Protein AF-A0AAV5QIM8-F1 (afdb_monomer_lite)

InterPro domains:
  IPR000996 Clathrin light chain [PF01086] (14-209)
  IPR000996 Clathrin light chain [PTHR10639] (25-192)

Sequence (212 aa):
MAEKFPPIENLDINDDPEGDFLSREKAALGDEFATEDDQKILEGDNDDDEISQFQSQFPDVNEPAAAASVEYGADDTSNSDIFVANEASEESEPIKKWRAKRESEIDEKDKISAARHEEIVTEARGLIDQFYEDYNSKKEVKINQVKDEEAAFISKRDDFFKNDLSIWDRSIKLIDLKKTSGSTDNGRDKTKFKELLLSLKGKADAPGAAGY

Organism: NCBI:txid43959

pLDDT: mean 75.59, std 18.13, range [34.22, 98.12]

Structure (mmCIF, N/CA/C/O backbone):
data_AF-A0AAV5QIM8-F1
#
_entry.id   AF-A0AAV5QIM8-F1
#
loop_
_atom_site.group_PDB
_atom_site.id
_atom_site.type_symbol
_atom_site.label_atom_id
_atom_site.label_alt_id
_atom_site.label_comp_id
_atom_site.label_asym_id
_atom_site.label_entity_id
_atom_site.label_seq_id
_atom_site.pdbx_PDB_ins_code
_atom_site.Cartn_x
_atom_site.Cartn_y
_atom_site.Cartn_z
_atom_site.occupancy
_atom_site.B_iso_or_equiv
_atom_site.auth_seq_id
_atom_site.auth_comp_id
_atom_site.auth_asym_id
_atom_site.auth_atom_id
_atom_site.pdbx_PDB_model_num
ATOM 1 N N . MET A 1 1 ? -15.160 -3.221 -18.350 1.00 47.41 1 MET A N 1
ATOM 2 C CA . MET A 1 1 ? -14.482 -1.922 -18.570 1.00 47.41 1 MET A CA 1
ATOM 3 C C . MET A 1 1 ? -14.243 -1.620 -20.059 1.00 47.41 1 MET A C 1
ATOM 5 O O . MET A 1 1 ? -13.467 -0.728 -20.350 1.00 47.41 1 MET A O 1
ATOM 9 N N . ALA A 1 2 ? -14.918 -2.294 -21.003 1.00 53.06 2 ALA A N 1
ATOM 10 C CA . ALA A 1 2 ? -14.742 -2.045 -22.443 1.00 53.06 2 ALA A CA 1
ATOM 11 C C . ALA A 1 2 ? -15.699 -0.978 -23.017 1.00 53.06 2 ALA A C 1
ATOM 13 O O . ALA A 1 2 ? -15.598 -0.649 -24.186 1.00 53.06 2 ALA A O 1
ATOM 14 N N . GLU A 1 3 ? -16.604 -0.421 -22.206 1.00 52.97 3 GLU A N 1
ATOM 15 C CA . GLU A 1 3 ? -17.580 0.587 -22.660 1.00 52.97 3 GLU A CA 1
ATOM 16 C C . GLU A 1 3 ? -17.120 2.038 -22.440 1.00 52.97 3 GLU A C 1
ATOM 18 O O . GLU A 1 3 ? -17.899 2.963 -22.635 1.00 52.97 3 GLU A O 1
ATOM 23 N N . LYS A 1 4 ? -15.867 2.260 -22.008 1.00 63.59 4 LYS A N 1
ATOM 24 C CA . LYS A 1 4 ? -15.333 3.616 -21.772 1.00 63.59 4 LYS A CA 1
ATOM 25 C C . LYS A 1 4 ? -14.679 4.236 -23.015 1.00 63.59 4 LYS A C 1
ATOM 27 O O . LYS A 1 4 ? -14.385 5.421 -22.987 1.00 63.59 4 LYS A O 1
ATOM 32 N N . PHE A 1 5 ? -14.476 3.475 -24.092 1.00 64.12 5 PHE A N 1
ATOM 33 C CA . PHE A 1 5 ? -13.858 3.983 -25.318 1.00 64.12 5 PHE A CA 1
ATOM 34 C C . PHE A 1 5 ? -14.780 3.750 -26.518 1.00 64.12 5 PHE A C 1
ATOM 36 O O . PHE A 1 5 ? -15.297 2.638 -26.665 1.00 64.12 5 PHE A O 1
ATOM 43 N N . PRO A 1 6 ? -15.012 4.769 -27.363 1.00 62.97 6 PRO A N 1
ATOM 44 C CA . PRO A 1 6 ? -15.793 4.594 -28.577 1.00 62.97 6 PRO A CA 1
ATOM 45 C C . PRO A 1 6 ? -15.076 3.614 -29.529 1.00 62.97 6 PRO A C 1
ATOM 47 O O . PRO A 1 6 ? -13.852 3.669 -29.662 1.00 62.97 6 PRO A O 1
ATOM 50 N N . PRO A 1 7 ? -15.803 2.690 -30.182 1.00 63.91 7 PRO A N 1
ATOM 51 C CA . PRO A 1 7 ? -15.210 1.768 -31.143 1.00 63.91 7 PRO A CA 1
ATOM 52 C C . PRO A 1 7 ? -14.667 2.529 -32.362 1.00 63.91 7 PRO A C 1
ATOM 54 O O . PRO A 1 7 ? -15.369 3.339 -32.964 1.00 63.91 7 PRO A O 1
ATOM 57 N N . ILE A 1 8 ? -13.423 2.217 -32.741 1.00 57.00 8 ILE A N 1
ATOM 58 C CA . ILE A 1 8 ? -12.618 2.881 -33.791 1.00 57.00 8 ILE A CA 1
ATOM 59 C C . ILE A 1 8 ? -13.248 2.738 -35.200 1.00 57.00 8 ILE A C 1
ATOM 61 O O . ILE A 1 8 ? -12.857 3.405 -36.148 1.00 57.00 8 ILE A O 1
ATOM 65 N N . GLU A 1 9 ? -14.265 1.890 -35.349 1.00 58.38 9 GLU A N 1
ATOM 66 C CA . GLU A 1 9 ? -14.928 1.575 -36.623 1.00 58.38 9 GLU A CA 1
ATOM 67 C C . GLU A 1 9 ? -15.882 2.675 -37.136 1.00 58.38 9 GLU A C 1
ATOM 69 O O . GLU A 1 9 ? -16.321 2.604 -38.278 1.00 58.38 9 GLU A O 1
ATOM 74 N N . ASN A 1 10 ? -16.188 3.694 -36.319 1.00 53.03 10 ASN A N 1
ATOM 75 C CA . ASN A 1 10 ? -17.077 4.809 -36.680 1.00 53.03 10 ASN A CA 1
ATOM 76 C C . ASN A 1 10 ? -16.351 6.164 -36.799 1.00 53.03 10 ASN A C 1
ATOM 78 O O . ASN A 1 10 ? -16.983 7.206 -36.617 1.00 53.03 10 ASN A O 1
ATOM 82 N N . LEU A 1 11 ? -15.039 6.189 -37.064 1.00 52.91 11 LEU A N 1
ATOM 83 C CA . LEU A 1 11 ? -14.392 7.437 -37.470 1.00 52.91 11 LEU A CA 1
ATOM 84 C C . LEU A 1 11 ? -14.725 7.712 -38.939 1.00 52.91 11 LEU A C 1
ATOM 86 O O . LEU A 1 11 ? -14.176 7.083 -39.841 1.00 52.91 11 LEU A O 1
ATOM 90 N N . ASP A 1 12 ? -15.627 8.664 -39.165 1.00 52.84 12 ASP A N 1
ATOM 91 C CA . ASP A 1 12 ? -15.809 9.299 -40.467 1.00 52.84 12 ASP A CA 1
ATOM 92 C C . ASP A 1 12 ? -14.586 10.192 -40.725 1.00 52.84 12 ASP A C 1
ATOM 94 O O . ASP A 1 12 ? -14.578 11.384 -40.414 1.00 52.84 12 ASP A O 1
ATOM 98 N N . ILE A 1 13 ? -13.499 9.574 -41.198 1.00 54.56 13 ILE A N 1
ATOM 99 C CA . ILE A 1 13 ? -12.300 10.268 -41.677 1.00 54.56 13 ILE A CA 1
ATOM 100 C C . ILE A 1 13 ? -12.683 10.904 -43.017 1.00 54.56 13 ILE A C 1
ATOM 102 O O . ILE A 1 13 ? -12.321 10.415 -44.086 1.00 54.56 13 ILE A O 1
ATOM 106 N N . ASN A 1 14 ? -13.490 11.964 -42.963 1.00 50.19 14 ASN A N 1
ATOM 107 C CA . ASN A 1 14 ? -13.617 12.874 -44.087 1.00 50.19 14 ASN A CA 1
ATOM 108 C C . ASN A 1 14 ? -12.256 13.547 -44.250 1.00 50.19 14 ASN A C 1
ATOM 110 O O . ASN A 1 14 ? -11.809 14.332 -43.413 1.00 50.19 14 ASN A O 1
ATOM 114 N N . ASP A 1 15 ? -11.586 13.118 -45.308 1.00 50.81 15 ASP A N 1
ATOM 115 C CA . ASP A 1 15 ? -10.235 13.466 -45.709 1.00 50.81 15 ASP A CA 1
ATOM 116 C C . ASP A 1 15 ? -10.247 14.892 -46.283 1.00 50.81 15 ASP A C 1
ATOM 118 O O . ASP A 1 15 ? -10.247 15.087 -47.497 1.00 50.81 15 ASP A O 1
ATOM 122 N N . ASP A 1 16 ? -10.366 15.895 -45.406 1.00 49.75 16 ASP A N 1
ATOM 123 C CA . ASP A 1 16 ? -10.125 17.292 -45.767 1.00 49.75 16 ASP A CA 1
ATOM 124 C C . ASP A 1 16 ? -8.640 17.599 -45.495 1.00 49.75 16 ASP A C 1
ATOM 126 O O . ASP A 1 16 ? -8.234 17.729 -44.331 1.00 49.75 16 ASP A O 1
ATOM 130 N N . PRO A 1 17 ? -7.779 17.630 -46.531 1.00 53.25 17 PRO A N 1
ATOM 131 C CA . PRO A 1 17 ? -6.333 17.760 -46.366 1.00 53.25 17 PRO A CA 1
ATOM 132 C C . PRO A 1 17 ? -5.898 19.160 -45.906 1.00 53.25 17 PRO A C 1
ATOM 134 O O . PRO A 1 17 ? -4.716 19.356 -45.634 1.00 53.25 17 PRO A O 1
ATOM 137 N N . GLU A 1 18 ? -6.825 20.120 -45.811 1.00 54.16 18 GLU A N 1
ATOM 138 C CA . GLU A 1 18 ? -6.560 21.510 -45.409 1.00 54.16 18 GLU A CA 1
ATOM 139 C C . GLU A 1 18 ? -6.818 21.790 -43.914 1.00 54.16 18 GLU A C 1
ATOM 141 O O . GLU A 1 18 ? -6.569 22.897 -43.438 1.00 54.16 18 GLU A O 1
ATOM 146 N N . GLY A 1 19 ? -7.306 20.810 -43.146 1.00 56.31 19 GLY A N 1
ATOM 147 C CA . GLY A 1 19 ? -7.559 20.975 -41.713 1.00 56.31 19 GLY A CA 1
ATOM 148 C C . GLY A 1 19 ? -6.291 20.851 -40.860 1.00 56.31 19 GLY A C 1
ATOM 149 O O . GLY A 1 19 ? -5.567 19.859 -40.961 1.00 56.31 19 GLY A O 1
ATOM 150 N N . ASP A 1 20 ? -6.063 21.827 -39.975 1.00 71.00 20 ASP A N 1
ATOM 151 C CA . ASP A 1 20 ? -4.959 21.838 -39.008 1.00 71.00 20 ASP A CA 1
ATOM 152 C C . ASP A 1 20 ? -4.904 20.533 -38.186 1.00 71.00 20 ASP A C 1
ATOM 154 O O . ASP A 1 20 ? -5.912 20.058 -37.643 1.00 71.00 20 ASP A O 1
ATOM 158 N N . PHE A 1 21 ? -3.709 19.938 -38.118 1.00 74.12 21 PHE A N 1
ATOM 159 C CA . PHE A 1 21 ? -3.444 18.610 -37.559 1.00 74.12 21 PHE A CA 1
ATOM 160 C C . PHE A 1 21 ? -3.995 18.467 -36.132 1.00 74.12 21 PHE A C 1
ATOM 162 O O . PHE A 1 21 ? -4.609 17.445 -35.812 1.00 74.12 21 PHE A O 1
ATOM 169 N N . LEU A 1 22 ? -3.855 19.516 -35.316 1.00 72.69 22 LEU A N 1
ATOM 170 C CA . LEU A 1 22 ? -4.316 19.543 -33.925 1.00 72.69 22 LEU A CA 1
ATOM 171 C C . LEU A 1 22 ? -5.843 19.552 -33.816 1.00 72.69 22 LEU A C 1
ATOM 173 O O . LEU A 1 22 ? -6.420 18.870 -32.970 1.00 72.69 22 LEU A O 1
ATOM 177 N N . SER A 1 23 ? -6.522 20.266 -34.714 1.00 72.56 23 SER A N 1
ATOM 178 C CA . SER A 1 23 ? -7.987 20.298 -34.758 1.00 72.56 23 SER A CA 1
ATOM 179 C C . SER A 1 23 ? -8.568 18.934 -35.140 1.00 72.56 23 SER A C 1
ATOM 181 O O . SER A 1 23 ? -9.575 18.497 -34.574 1.00 72.56 23 SER A O 1
ATOM 183 N N . ARG A 1 24 ? -7.901 18.226 -36.059 1.00 77.12 24 ARG A N 1
ATOM 184 C CA . ARG A 1 24 ? -8.277 16.866 -36.465 1.00 77.12 24 ARG A CA 1
ATOM 185 C C . ARG A 1 24 ? -8.062 15.855 -35.343 1.00 77.12 24 ARG A C 1
ATOM 187 O O . ARG A 1 24 ? -8.948 15.042 -35.082 1.00 77.12 24 ARG A O 1
ATOM 194 N N . GLU A 1 25 ? -6.912 15.904 -34.676 1.00 75.06 25 GLU A N 1
ATOM 195 C CA . GLU A 1 25 ? -6.617 15.004 -33.558 1.00 75.06 25 GLU A CA 1
ATOM 196 C C . GLU A 1 25 ? -7.584 15.238 -32.387 1.00 75.06 25 GLU A C 1
ATOM 198 O O . GLU A 1 25 ? -8.154 14.283 -31.854 1.00 75.06 25 GLU A O 1
ATOM 203 N N . LYS A 1 26 ? -7.883 16.504 -32.071 1.00 72.25 26 LYS A N 1
ATOM 204 C CA . LYS A 1 26 ? -8.871 16.882 -31.053 1.00 72.25 26 LYS A CA 1
ATOM 205 C C . LYS A 1 26 ? -10.267 16.329 -31.345 1.00 72.25 26 LYS A C 1
ATOM 207 O O . LYS A 1 26 ? -10.937 15.848 -30.433 1.00 72.25 26 LYS A O 1
ATOM 212 N N . ALA A 1 27 ? -10.718 16.371 -32.599 1.00 72.38 27 ALA A N 1
ATOM 213 C CA . ALA A 1 27 ? -12.018 15.817 -32.979 1.00 72.38 27 ALA A CA 1
ATOM 214 C C . ALA A 1 27 ? -12.068 14.284 -32.834 1.00 72.38 27 ALA A C 1
ATOM 216 O O . ALA A 1 27 ? -13.110 13.733 -32.480 1.00 72.38 27 ALA A O 1
ATOM 217 N N . ALA A 1 28 ? -10.945 13.605 -33.084 1.00 74.00 28 ALA A N 1
ATOM 218 C CA . ALA A 1 28 ? -10.846 12.151 -33.013 1.00 74.00 28 ALA A CA 1
ATOM 219 C C . ALA A 1 28 ? -10.697 11.617 -31.576 1.00 74.00 28 ALA A C 1
ATOM 221 O O . ALA A 1 28 ? -11.298 10.593 -31.248 1.00 74.00 28 ALA A O 1
ATOM 222 N N . LEU A 1 29 ? -9.912 12.284 -30.721 1.00 75.94 29 LEU A N 1
ATOM 223 C CA . LEU A 1 29 ? -9.612 11.820 -29.357 1.00 75.94 29 LEU A CA 1
ATOM 224 C C . LEU A 1 29 ? -10.470 12.485 -28.267 1.00 75.94 29 LEU A C 1
ATOM 226 O O . LEU A 1 29 ? -10.572 11.949 -27.162 1.00 75.94 29 LEU A O 1
ATOM 230 N N . GLY A 1 30 ? -11.131 13.603 -28.576 1.00 68.31 30 GLY A N 1
ATOM 231 C CA . GLY A 1 30 ? -11.962 14.349 -27.633 1.00 68.31 30 GLY A CA 1
ATOM 232 C C . GLY A 1 30 ? -11.165 15.091 -26.550 1.00 68.31 30 GLY A C 1
ATOM 233 O O . GLY A 1 30 ? -9.939 15.104 -26.533 1.00 68.31 30 GLY A O 1
ATOM 234 N N . ASP A 1 31 ? -11.883 15.713 -25.613 1.00 69.88 31 ASP A N 1
ATOM 235 C CA . ASP A 1 31 ? -11.322 16.610 -24.581 1.00 69.88 31 ASP A CA 1
ATOM 236 C C . ASP A 1 31 ? -10.549 15.882 -23.456 1.00 69.88 31 ASP A C 1
ATOM 238 O O . ASP A 1 31 ? -10.024 16.522 -22.552 1.00 69.88 31 ASP A O 1
ATOM 242 N N . GLU A 1 32 ? -10.483 14.542 -23.472 1.00 69.88 32 GLU A N 1
ATOM 243 C CA . GLU A 1 32 ? -9.830 13.744 -22.413 1.00 69.88 32 GLU A CA 1
ATOM 244 C C . GLU A 1 32 ? -8.287 13.770 -22.523 1.00 69.88 32 GLU A C 1
ATOM 246 O O . GLU A 1 32 ? -7.604 13.462 -21.547 1.00 69.88 32 GLU A O 1
ATOM 251 N N . PHE A 1 33 ? -7.745 14.173 -23.682 1.00 66.25 33 PHE A N 1
ATOM 252 C CA . PHE A 1 33 ? -6.303 14.327 -23.942 1.00 66.25 33 PHE A CA 1
ATOM 253 C C . PHE A 1 33 ? -5.861 15.781 -24.157 1.00 66.25 33 PHE A C 1
ATOM 255 O O . PHE A 1 33 ? -4.674 16.019 -24.354 1.00 66.25 33 PHE A O 1
ATOM 262 N N . ALA A 1 34 ? -6.785 16.744 -24.099 1.00 70.19 34 ALA A N 1
ATOM 263 C CA . ALA A 1 34 ? -6.453 18.155 -24.247 1.00 70.19 34 ALA A CA 1
ATOM 264 C C . ALA A 1 34 ? -5.626 18.634 -23.044 1.00 70.19 34 ALA A C 1
ATOM 266 O O . ALA A 1 34 ? -6.051 18.505 -21.892 1.00 70.19 34 ALA A O 1
ATOM 267 N N . THR A 1 35 ? -4.442 19.184 -23.308 1.00 72.31 35 THR A N 1
ATOM 268 C CA . THR A 1 35 ? -3.605 19.806 -22.277 1.00 72.31 35 THR A CA 1
ATOM 269 C C . THR A 1 35 ? -3.827 21.320 -22.233 1.00 72.31 35 THR A C 1
ATOM 271 O O . THR A 1 35 ? -4.280 21.926 -23.203 1.00 72.31 35 THR A O 1
ATOM 274 N N . GLU A 1 36 ? -3.525 21.956 -21.094 1.00 68.88 36 GLU A N 1
ATOM 275 C CA . GLU A 1 36 ? -3.636 23.421 -20.948 1.00 68.88 36 GLU A CA 1
ATOM 276 C C . GLU A 1 36 ? -2.737 24.169 -21.955 1.00 68.88 36 GLU A C 1
ATOM 278 O O . GLU A 1 36 ? -3.065 25.280 -22.376 1.00 68.88 36 GLU A O 1
ATOM 283 N N . ASP A 1 37 ? -1.641 23.536 -22.387 1.00 68.81 37 ASP A N 1
ATOM 284 C CA . ASP A 1 37 ? -0.716 24.073 -23.385 1.00 68.81 37 ASP A CA 1
ATOM 285 C C . ASP A 1 37 ? -1.305 24.031 -24.807 1.00 68.81 37 ASP A C 1
ATOM 287 O O . ASP A 1 37 ? -1.151 24.997 -25.553 1.00 68.81 37 ASP A O 1
ATOM 291 N N . ASP A 1 38 ? -2.068 22.991 -25.167 1.00 68.12 38 ASP A N 1
ATOM 292 C CA . ASP A 1 38 ? -2.719 22.897 -26.487 1.00 68.12 38 ASP A CA 1
ATOM 29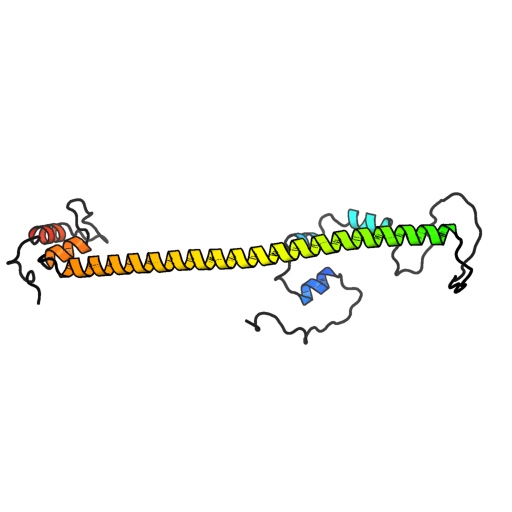3 C C . ASP A 1 38 ? -3.727 24.026 -26.701 1.00 68.12 38 ASP A C 1
ATOM 295 O O . ASP A 1 38 ? -3.873 24.557 -27.801 1.00 68.12 38 ASP A O 1
ATOM 299 N N . GLN A 1 39 ? -4.422 24.419 -25.633 1.00 68.12 39 GLN A N 1
ATOM 300 C CA . GLN A 1 39 ? -5.395 25.502 -25.677 1.00 68.12 39 GLN A CA 1
ATOM 301 C C . GLN A 1 39 ? -4.716 26.862 -25.889 1.00 68.12 39 GLN A C 1
ATOM 303 O O . GLN A 1 39 ? -5.243 27.712 -26.602 1.00 68.12 39 GLN A O 1
ATOM 308 N N . LYS A 1 40 ? -3.510 27.036 -25.341 1.00 67.44 40 LYS A N 1
ATOM 309 C CA . LYS A 1 40 ? -2.691 28.234 -25.528 1.00 67.44 40 LYS A CA 1
ATOM 310 C C . LYS A 1 40 ? -2.144 28.352 -26.956 1.00 67.44 40 LYS A C 1
ATOM 312 O O . LYS A 1 40 ? -2.100 29.457 -27.487 1.00 67.44 40 LYS A O 1
ATOM 317 N N . ILE A 1 41 ? -1.791 27.224 -27.574 1.00 66.62 41 ILE A N 1
ATOM 318 C CA . ILE A 1 41 ? -1.356 27.154 -28.979 1.00 66.62 41 ILE A CA 1
ATOM 319 C C . ILE A 1 41 ? -2.536 27.462 -29.921 1.00 66.62 41 ILE A C 1
ATOM 321 O O . ILE A 1 41 ? -2.379 28.184 -30.902 1.00 66.62 41 ILE A O 1
ATOM 325 N N . LEU A 1 42 ? -3.744 26.982 -29.596 1.00 63.72 42 LEU A N 1
ATOM 326 C CA . LEU A 1 42 ? -4.958 27.216 -30.393 1.00 63.72 42 LEU A CA 1
ATOM 327 C C . LEU A 1 42 ? -5.523 28.642 -30.266 1.00 63.72 42 LEU A C 1
ATOM 329 O O . LEU A 1 42 ? -6.150 29.139 -31.200 1.00 63.72 42 LEU A O 1
ATOM 333 N N . GLU A 1 43 ? -5.346 29.291 -29.110 1.00 63.44 43 GLU A N 1
ATOM 334 C CA . GLU A 1 43 ? -5.863 30.641 -28.831 1.00 63.44 43 GLU A CA 1
ATOM 335 C C . GLU A 1 43 ? -4.965 31.773 -29.370 1.00 63.44 43 GLU A C 1
ATOM 337 O O . GLU A 1 43 ? -5.338 32.942 -29.268 1.00 63.44 43 GLU A O 1
ATOM 342 N N . GLY A 1 44 ? -3.853 31.442 -30.040 1.00 58.91 44 GLY A N 1
ATOM 343 C CA . GLY A 1 44 ? -3.183 32.348 -30.977 1.00 58.91 44 GLY A CA 1
ATOM 344 C C . GLY A 1 44 ? -2.570 33.600 -30.353 1.00 58.91 44 GLY A C 1
ATOM 345 O O . GLY A 1 44 ? -2.616 34.664 -30.966 1.00 58.91 44 GLY A O 1
ATOM 346 N N . ASP A 1 45 ? -1.991 33.499 -29.155 1.00 51.81 45 ASP A N 1
ATOM 347 C CA . ASP A 1 45 ? -1.278 34.621 -28.539 1.00 51.81 45 ASP A CA 1
ATOM 348 C C . ASP A 1 45 ? 0.206 34.261 -28.333 1.00 51.81 45 ASP A C 1
ATOM 350 O O . ASP A 1 45 ? 0.606 33.768 -27.274 1.00 51.81 45 ASP A O 1
ATOM 354 N N . ASN A 1 46 ? 1.003 34.591 -29.366 1.00 53.03 46 ASN A N 1
ATOM 355 C CA . ASN A 1 46 ? 2.477 34.732 -29.432 1.00 53.03 46 ASN A CA 1
ATOM 356 C C . ASN A 1 46 ? 3.335 33.693 -30.196 1.00 53.03 46 ASN A C 1
ATOM 358 O O . ASN A 1 46 ? 4.551 33.753 -30.043 1.00 53.03 46 ASN A O 1
ATOM 362 N N . ASP A 1 47 ? 2.786 32.856 -31.085 1.00 53.97 47 ASP A N 1
ATOM 363 C CA . ASP A 1 47 ? 3.617 31.911 -31.875 1.00 53.97 47 ASP A CA 1
ATOM 364 C C . ASP A 1 47 ? 3.683 32.214 -33.389 1.00 53.97 47 ASP A C 1
ATOM 366 O O . ASP A 1 47 ? 4.430 31.564 -34.122 1.00 53.97 47 ASP A O 1
ATOM 370 N N . ASP A 1 48 ? 2.980 33.245 -33.874 1.00 58.38 48 ASP A N 1
ATOM 371 C CA . ASP A 1 48 ? 3.013 33.637 -35.296 1.00 58.38 48 ASP A CA 1
ATOM 372 C C . ASP A 1 48 ? 4.418 34.071 -35.748 1.00 58.38 48 ASP A C 1
ATOM 374 O O . ASP A 1 48 ? 4.818 33.795 -36.878 1.00 58.38 48 ASP A O 1
ATOM 378 N N . ASP A 1 49 ? 5.206 34.697 -34.868 1.00 59.06 49 ASP A N 1
ATOM 379 C CA . ASP A 1 49 ? 6.567 35.144 -35.188 1.00 59.06 49 ASP A CA 1
ATOM 380 C C . ASP A 1 49 ? 7.560 33.972 -35.292 1.00 59.06 49 ASP A C 1
ATOM 382 O O . ASP A 1 49 ? 8.456 33.988 -36.142 1.00 59.06 49 ASP A O 1
ATOM 386 N N . GLU A 1 50 ? 7.402 32.938 -34.460 1.00 61.66 50 GLU A N 1
ATOM 387 C CA . GLU A 1 50 ? 8.289 31.768 -34.431 1.00 61.66 50 GLU A CA 1
ATOM 388 C C . GLU A 1 50 ? 7.953 30.795 -35.576 1.00 61.66 50 GLU A C 1
ATOM 390 O O . GLU A 1 50 ? 8.850 30.309 -36.274 1.00 61.66 50 GLU A O 1
ATOM 395 N N . ILE A 1 51 ? 6.660 30.617 -35.868 1.00 65.06 51 ILE A N 1
ATOM 396 C CA . ILE A 1 51 ? 6.174 29.851 -37.024 1.00 65.06 51 ILE A CA 1
ATOM 397 C C . ILE A 1 51 ? 6.532 30.563 -38.339 1.00 65.06 51 ILE A C 1
ATOM 399 O O . ILE A 1 51 ? 7.019 29.915 -39.268 1.00 65.06 51 ILE A O 1
ATOM 403 N N . SER A 1 52 ? 6.407 31.894 -38.411 1.00 65.44 52 SER A N 1
ATOM 404 C CA . SER A 1 52 ? 6.851 32.675 -39.579 1.00 65.44 52 SER A CA 1
ATOM 405 C C . SER A 1 52 ? 8.367 32.583 -39.793 1.00 65.44 52 SER A C 1
ATOM 407 O O . SER A 1 52 ? 8.836 32.502 -40.932 1.00 65.44 52 SER A O 1
ATOM 409 N N . GLN A 1 53 ? 9.161 32.546 -38.714 1.00 70.88 53 GLN A N 1
ATOM 410 C CA . GLN A 1 53 ? 10.607 32.321 -38.806 1.00 70.88 53 GLN A CA 1
ATOM 411 C C . GLN A 1 53 ? 10.939 30.924 -39.336 1.00 70.88 53 GLN A C 1
ATOM 413 O O . GLN A 1 53 ? 11.825 30.800 -40.184 1.00 70.88 53 GLN A O 1
ATOM 418 N N . PHE A 1 54 ? 10.221 29.890 -38.899 1.00 72.00 54 PHE A N 1
ATOM 419 C CA . PHE A 1 54 ? 10.395 28.525 -39.395 1.00 72.00 54 PHE A CA 1
ATOM 420 C C . PHE A 1 54 ? 10.008 28.393 -40.879 1.00 72.00 54 PHE A C 1
ATOM 422 O O . PHE A 1 54 ? 10.788 27.860 -41.669 1.00 72.00 54 PHE A O 1
ATOM 429 N N . GLN A 1 55 ? 8.875 28.972 -41.290 1.00 70.94 55 GLN A N 1
ATOM 430 C CA . GLN A 1 55 ? 8.437 29.012 -42.695 1.00 70.94 55 GLN A CA 1
ATOM 431 C C . GLN A 1 55 ? 9.403 29.803 -43.593 1.00 70.94 55 GLN A C 1
ATOM 433 O O . GLN A 1 55 ? 9.597 29.465 -44.757 1.00 70.94 55 GLN A O 1
ATOM 438 N N . SER A 1 56 ? 10.075 30.827 -43.058 1.00 73.12 56 SER A N 1
ATOM 439 C CA . SER A 1 56 ? 11.095 31.574 -43.807 1.00 73.12 56 SER A CA 1
ATOM 440 C C . SER A 1 56 ? 12.396 30.785 -44.032 1.00 73.12 56 SER A C 1
ATOM 442 O O . SER A 1 56 ? 13.130 31.059 -44.983 1.00 73.12 56 SER A O 1
ATOM 444 N N . GLN A 1 57 ? 12.693 29.808 -43.166 1.00 77.75 57 GLN A N 1
ATOM 445 C CA . GLN A 1 57 ? 13.911 28.990 -43.216 1.00 77.75 57 GLN A CA 1
ATOM 446 C C . GLN A 1 57 ? 13.751 27.715 -44.050 1.00 77.75 57 GLN A C 1
ATOM 448 O O . GLN A 1 57 ? 14.752 27.171 -44.523 1.00 77.75 57 GLN A O 1
ATOM 453 N N . PHE A 1 58 ? 12.516 27.259 -44.261 1.00 71.62 58 PHE A N 1
ATOM 454 C CA . PHE A 1 58 ? 12.207 26.066 -45.039 1.00 71.62 58 PHE A CA 1
ATOM 455 C C . PHE A 1 58 ? 11.121 26.388 -46.072 1.00 71.62 58 PHE A C 1
ATOM 457 O O . PHE A 1 58 ? 9.969 26.578 -45.692 1.00 71.62 58 PHE A O 1
ATOM 464 N N . PRO A 1 59 ? 11.464 26.449 -47.372 1.00 74.88 59 PRO A N 1
ATOM 465 C CA . PRO A 1 59 ? 10.485 26.681 -48.427 1.00 74.88 59 PRO A CA 1
ATOM 466 C C . PRO A 1 59 ? 9.405 25.597 -48.426 1.00 74.88 59 PRO A C 1
ATOM 468 O O . PRO A 1 59 ? 9.721 24.407 -48.341 1.00 74.88 59 PRO A O 1
ATOM 471 N N . ASP A 1 60 ? 8.147 26.015 -48.550 1.00 64.50 60 ASP A N 1
ATOM 472 C CA . ASP A 1 60 ? 7.007 25.105 -48.570 1.00 64.50 60 ASP A CA 1
ATOM 473 C C . ASP A 1 60 ? 7.050 24.200 -49.815 1.00 64.50 60 ASP A C 1
ATOM 475 O O . ASP A 1 60 ? 7.324 24.644 -50.933 1.00 64.50 60 ASP A O 1
ATOM 479 N N . VAL A 1 61 ? 6.819 22.902 -49.621 1.00 59.72 61 VAL A N 1
ATOM 480 C CA . VAL A 1 61 ? 7.043 21.862 -50.644 1.00 59.72 61 VAL A CA 1
ATOM 481 C C . VAL A 1 61 ? 5.844 21.735 -51.595 1.00 59.72 61 VAL A C 1
ATOM 483 O O . VAL A 1 61 ? 5.918 21.017 -52.593 1.00 59.72 61 VAL A O 1
ATOM 486 N N . ASN A 1 62 ? 4.737 22.420 -51.287 1.00 57.50 62 ASN A N 1
ATOM 487 C CA . ASN A 1 62 ? 3.460 22.273 -51.985 1.00 57.50 62 ASN A CA 1
ATOM 488 C C . ASN A 1 62 ? 3.159 23.380 -53.015 1.00 57.50 62 ASN A C 1
ATOM 490 O O . ASN A 1 62 ? 2.167 23.282 -53.737 1.00 57.50 62 ASN A O 1
ATOM 494 N N . GLU A 1 63 ? 4.016 24.400 -53.148 1.00 55.44 63 GLU A N 1
ATOM 495 C CA . GLU A 1 63 ? 3.906 25.407 -54.212 1.00 55.44 63 GLU A CA 1
ATOM 496 C C . GLU A 1 63 ? 4.925 25.154 -55.341 1.00 55.44 63 GLU A C 1
ATOM 498 O O . GLU A 1 63 ? 6.097 24.868 -55.079 1.00 55.44 63 GLU A O 1
ATOM 503 N N . PRO A 1 64 ? 4.539 25.286 -56.628 1.00 46.75 64 PRO A N 1
ATOM 504 C CA . PRO A 1 64 ? 5.502 25.259 -57.720 1.00 46.75 64 PRO A CA 1
ATOM 505 C C . PRO A 1 64 ? 6.390 26.509 -57.636 1.00 46.75 64 PRO A C 1
ATOM 507 O O . PRO A 1 64 ? 5.986 27.597 -58.039 1.00 46.75 64 PRO A O 1
ATOM 510 N N . ALA A 1 65 ? 7.593 26.317 -57.092 1.00 45.03 65 ALA A N 1
ATOM 511 C CA . ALA A 1 65 ? 8.661 27.287 -56.861 1.00 45.03 65 ALA A CA 1
ATOM 512 C C . ALA A 1 65 ? 8.600 28.562 -57.730 1.00 45.03 65 ALA A C 1
ATOM 514 O O . ALA A 1 65 ? 9.095 28.601 -58.861 1.00 45.03 65 ALA A O 1
ATOM 515 N N . ALA A 1 66 ? 8.065 29.645 -57.161 1.00 44.19 66 ALA A N 1
ATOM 516 C CA . ALA A 1 66 ? 8.349 30.992 -57.630 1.00 44.19 66 ALA A CA 1
ATOM 517 C C . ALA A 1 66 ? 9.726 31.397 -57.088 1.00 44.19 66 ALA A C 1
ATOM 519 O O . ALA A 1 66 ? 9.937 31.525 -55.885 1.00 44.19 66 ALA A O 1
ATOM 520 N N . ALA A 1 67 ? 10.683 31.542 -58.001 1.00 49.94 67 ALA A N 1
ATOM 521 C CA . ALA A 1 67 ? 12.073 31.866 -57.725 1.00 49.94 67 ALA A CA 1
ATOM 522 C C . ALA A 1 67 ? 12.229 33.135 -56.862 1.00 49.94 67 ALA A C 1
ATOM 524 O O . ALA A 1 67 ? 12.104 34.254 -57.359 1.00 49.94 67 ALA A O 1
ATOM 525 N N . ALA A 1 68 ? 12.577 32.957 -55.587 1.00 39.53 68 ALA A N 1
ATOM 526 C CA . ALA A 1 68 ? 13.178 33.998 -54.765 1.00 39.53 68 ALA A CA 1
ATOM 527 C C . ALA A 1 68 ? 14.703 33.860 -54.863 1.00 39.53 68 ALA A C 1
ATOM 529 O O . ALA A 1 68 ? 15.304 32.891 -54.401 1.00 39.53 68 ALA A O 1
ATOM 530 N N . SER A 1 69 ? 15.323 34.825 -55.535 1.00 41.59 69 SER A N 1
ATOM 531 C CA . SER A 1 69 ? 16.766 34.951 -55.700 1.00 41.59 69 SER A CA 1
ATOM 532 C C . SER A 1 69 ? 17.452 35.153 -54.347 1.00 41.59 69 SER A C 1
ATOM 534 O O . SER A 1 69 ? 17.430 36.257 -53.801 1.00 41.59 69 SER A O 1
ATOM 536 N N . VAL A 1 70 ? 18.095 34.107 -53.829 1.00 40.41 70 VAL A N 1
ATOM 537 C CA . VAL A 1 70 ? 19.157 34.263 -52.834 1.00 40.41 70 VAL A CA 1
ATOM 538 C C . VAL A 1 70 ? 20.431 34.628 -53.588 1.00 40.41 70 VAL A C 1
ATOM 540 O O . VAL A 1 70 ? 20.912 33.871 -54.431 1.00 40.41 70 VAL A O 1
ATOM 543 N N . GLU A 1 71 ? 20.946 35.822 -53.310 1.00 41.12 71 GLU A N 1
ATOM 544 C CA . GLU A 1 71 ? 22.228 36.321 -53.795 1.00 41.12 71 GLU A CA 1
ATOM 545 C C . GLU A 1 71 ? 23.364 35.493 -53.174 1.00 41.12 71 GLU A C 1
ATOM 547 O O . GLU A 1 71 ? 23.945 35.845 -52.150 1.00 41.12 71 GLU A O 1
ATOM 552 N N . TYR A 1 72 ? 23.677 34.362 -53.802 1.00 41.56 72 TYR A N 1
ATOM 553 C CA . TYR A 1 72 ? 25.008 33.777 -53.743 1.00 41.56 72 TYR A CA 1
ATOM 554 C C . TYR A 1 72 ? 25.744 34.169 -55.018 1.00 41.56 72 TYR A C 1
ATOM 556 O O . TYR A 1 72 ? 25.228 34.028 -56.127 1.00 41.56 72 TYR A O 1
ATOM 564 N N . GLY A 1 73 ? 26.946 34.715 -54.830 1.00 40.22 73 GLY A N 1
ATOM 565 C CA . GLY A 1 73 ? 27.852 35.083 -55.906 1.00 40.22 73 GLY A CA 1
ATOM 566 C C . GLY A 1 73 ? 27.992 33.959 -56.932 1.00 40.22 73 GLY A C 1
ATOM 567 O O . GLY A 1 73 ? 28.125 32.789 -56.583 1.00 40.22 73 GLY A O 1
ATOM 568 N N . ALA A 1 74 ? 27.925 34.372 -58.191 1.00 40.38 74 ALA A N 1
ATOM 569 C CA . ALA A 1 74 ? 27.887 33.559 -59.390 1.00 40.38 74 ALA A CA 1
ATOM 570 C C . ALA A 1 74 ? 28.933 32.429 -59.450 1.00 40.38 74 ALA A C 1
ATOM 572 O O . ALA A 1 74 ? 30.126 32.682 -59.289 1.00 40.38 74 ALA A O 1
ATOM 573 N N . ASP A 1 75 ? 28.483 31.229 -59.822 1.00 34.22 75 ASP A N 1
ATOM 574 C CA . ASP A 1 75 ? 28.817 30.671 -61.138 1.00 34.22 75 ASP A CA 1
ATOM 575 C C . ASP A 1 75 ? 27.695 29.723 -61.601 1.00 34.22 75 ASP A C 1
ATOM 577 O O . ASP A 1 75 ? 27.250 28.836 -60.873 1.00 34.22 75 ASP A O 1
ATOM 581 N N . ASP A 1 76 ? 27.190 29.989 -62.799 1.00 42.44 76 ASP A N 1
ATOM 582 C CA . ASP A 1 76 ? 26.101 29.291 -63.474 1.00 42.44 76 ASP A CA 1
ATOM 583 C C . ASP A 1 76 ? 26.680 28.141 -64.295 1.00 42.44 76 ASP A C 1
ATOM 585 O O . ASP A 1 76 ? 27.427 28.381 -65.241 1.00 42.44 76 ASP A O 1
ATOM 589 N N . THR A 1 77 ? 26.298 26.897 -63.998 1.00 38.09 77 THR A N 1
ATOM 590 C CA . THR A 1 77 ? 26.030 25.928 -65.070 1.00 38.09 77 THR A CA 1
ATOM 591 C C . THR A 1 77 ? 25.045 24.858 -64.598 1.00 38.09 77 THR A C 1
ATOM 593 O O . THR A 1 77 ? 25.406 23.861 -63.981 1.00 38.09 77 THR A O 1
ATOM 596 N N . SER A 1 78 ? 23.768 25.087 -64.894 1.00 45.84 78 SER A N 1
ATOM 597 C CA . SER A 1 78 ? 22.862 24.114 -65.524 1.00 45.84 78 SER A CA 1
ATOM 598 C C . SER A 1 78 ? 23.284 22.627 -65.481 1.00 45.84 78 SER A C 1
ATOM 600 O O . SER A 1 78 ? 24.111 22.221 -66.293 1.00 45.84 78 SER A O 1
ATOM 602 N N . ASN A 1 79 ? 22.634 21.789 -64.659 1.00 41.41 79 ASN A N 1
ATOM 603 C CA . ASN A 1 79 ? 22.089 20.519 -65.165 1.00 41.41 79 ASN A CA 1
ATOM 604 C C . ASN A 1 79 ? 21.026 19.922 -64.228 1.00 41.41 79 ASN A C 1
ATOM 606 O O . ASN A 1 79 ? 21.317 19.401 -63.152 1.00 41.41 79 ASN A O 1
ATOM 610 N N . SER A 1 80 ? 19.781 19.968 -64.685 1.00 51.66 80 SER A N 1
ATOM 611 C CA . SER A 1 80 ? 18.746 19.009 -64.327 1.00 51.66 80 SER A CA 1
ATOM 612 C C . SER A 1 80 ? 19.117 17.660 -64.935 1.00 51.66 80 SER A C 1
ATOM 614 O O . SER A 1 80 ? 19.059 17.548 -66.151 1.00 51.66 80 SER A O 1
ATOM 616 N N . ASP A 1 81 ? 19.461 16.651 -64.138 1.00 40.72 81 ASP A N 1
ATOM 617 C CA . ASP A 1 81 ? 19.351 15.261 -64.586 1.00 40.72 81 ASP A CA 1
ATOM 618 C C . ASP A 1 81 ? 19.277 14.287 -63.409 1.00 40.72 81 ASP A C 1
ATOM 620 O O . ASP A 1 81 ? 20.103 14.259 -62.497 1.00 40.72 81 ASP A O 1
ATOM 624 N N . ILE A 1 82 ? 18.239 13.465 -63.492 1.00 53.44 82 ILE A N 1
ATOM 625 C CA . ILE A 1 82 ? 18.039 12.200 -62.804 1.00 53.44 82 ILE A CA 1
ATOM 626 C C . ILE A 1 82 ? 19.348 11.400 -62.809 1.00 53.44 82 ILE A C 1
ATOM 628 O O . ILE A 1 82 ? 19.821 10.995 -63.866 1.00 53.44 82 ILE A O 1
ATOM 632 N N . PHE A 1 83 ? 19.874 11.072 -61.631 1.00 43.47 83 PHE A N 1
ATOM 633 C CA . PHE A 1 83 ? 20.864 10.005 -61.488 1.00 43.47 83 PHE A CA 1
ATOM 634 C C . PHE A 1 83 ? 20.304 8.881 -60.615 1.00 43.47 83 PHE A C 1
ATOM 636 O O . PHE A 1 83 ? 20.732 8.632 -59.492 1.00 43.47 83 PHE A O 1
ATOM 643 N N . VAL A 1 84 ? 19.358 8.136 -61.195 1.00 52.81 84 VAL A N 1
ATOM 644 C CA . VAL A 1 84 ? 19.309 6.685 -60.980 1.00 52.81 84 VAL A CA 1
ATOM 645 C C . VAL A 1 84 ? 20.461 6.100 -61.798 1.00 52.81 84 VAL A C 1
ATOM 647 O O . VAL A 1 84 ? 20.276 5.662 -62.929 1.00 52.81 84 VAL A O 1
ATOM 650 N N . ALA A 1 85 ? 21.673 6.131 -61.245 1.00 45.25 85 ALA A N 1
ATOM 651 C CA . ALA A 1 85 ? 22.777 5.321 -61.746 1.00 45.25 85 ALA A CA 1
ATOM 652 C C . ALA A 1 85 ? 22.864 4.049 -60.909 1.00 45.25 85 ALA A C 1
ATOM 654 O O . ALA A 1 85 ? 23.561 3.963 -59.900 1.00 45.25 85 ALA A O 1
ATOM 655 N N . ASN A 1 86 ? 22.129 3.044 -61.373 1.00 52.53 86 ASN A N 1
ATOM 656 C CA . ASN A 1 86 ? 22.501 1.656 -61.185 1.00 52.53 86 ASN A CA 1
ATOM 657 C C . ASN A 1 86 ? 23.790 1.399 -61.987 1.00 52.53 86 ASN A C 1
ATOM 659 O O . ASN A 1 86 ? 23.739 0.895 -63.105 1.00 52.53 86 ASN A O 1
ATOM 663 N N . GLU A 1 87 ? 24.938 1.781 -61.434 1.00 46.25 87 GLU A N 1
ATOM 664 C CA . GLU A 1 87 ? 26.234 1.286 -61.885 1.00 46.25 87 GLU A CA 1
ATOM 665 C C . GLU A 1 87 ? 26.944 0.645 -60.700 1.00 46.25 87 GLU A C 1
ATOM 667 O O . GLU A 1 87 ? 27.433 1.314 -59.791 1.00 46.25 87 GLU A O 1
ATOM 672 N N . ALA A 1 88 ? 27.032 -0.682 -60.748 1.00 53.38 88 ALA A N 1
ATOM 673 C CA . ALA A 1 88 ? 28.015 -1.472 -60.023 1.00 53.38 88 ALA A CA 1
ATOM 674 C C . ALA A 1 88 ? 29.433 -1.172 -60.554 1.00 53.38 88 ALA A C 1
ATOM 676 O O . ALA A 1 88 ? 30.144 -2.060 -61.018 1.00 53.38 88 ALA A O 1
ATOM 677 N N . SER A 1 89 ? 29.833 0.097 -60.517 1.00 56.66 89 SER A N 1
ATOM 678 C CA . SER A 1 89 ? 31.225 0.503 -60.629 1.00 56.66 89 SER A CA 1
ATOM 679 C C . SER A 1 89 ? 31.878 0.122 -59.308 1.00 56.66 89 SER A C 1
ATOM 681 O O . SER A 1 89 ? 31.437 0.581 -58.255 1.00 56.66 89 SER A O 1
ATOM 683 N N . GLU A 1 90 ? 32.855 -0.790 -59.355 1.00 64.06 90 GLU A N 1
ATOM 684 C CA . GLU A 1 90 ? 33.564 -1.304 -58.181 1.00 64.06 90 GLU A CA 1
ATOM 685 C C . GLU A 1 90 ? 33.885 -0.157 -57.220 1.00 64.06 90 GLU A C 1
ATOM 687 O O . GLU A 1 90 ? 34.664 0.742 -57.535 1.00 64.06 90 GLU A O 1
ATOM 692 N N . GLU A 1 91 ? 33.220 -0.158 -56.063 1.00 62.22 91 GLU A N 1
ATOM 693 C CA . GLU A 1 91 ? 33.322 0.936 -55.104 1.00 62.22 91 GLU A CA 1
ATOM 694 C C . GLU A 1 91 ? 34.793 1.211 -54.789 1.00 62.22 91 GLU A C 1
ATOM 696 O O . GLU A 1 91 ? 35.579 0.273 -54.611 1.00 62.22 91 GLU A O 1
ATOM 701 N N . SER A 1 92 ? 35.185 2.486 -54.713 1.00 82.25 92 SER A N 1
ATOM 702 C CA . SER A 1 92 ? 36.592 2.797 -54.471 1.00 82.25 92 SER A CA 1
ATOM 703 C C . SER A 1 92 ? 37.045 2.194 -53.133 1.00 82.25 92 SER A C 1
ATOM 705 O O . SER A 1 92 ? 36.320 2.214 -52.134 1.00 82.25 92 SER A O 1
ATOM 707 N N . GLU A 1 93 ? 38.255 1.630 -53.107 1.00 82.00 93 GLU A N 1
ATOM 708 C CA . GLU A 1 93 ? 38.832 0.971 -51.926 1.00 82.00 93 GLU A CA 1
ATOM 709 C C . GLU A 1 93 ? 38.739 1.806 -50.624 1.00 82.00 93 GLU A C 1
ATOM 711 O O . GLU A 1 93 ? 38.468 1.233 -49.563 1.00 82.00 93 GLU A O 1
ATOM 716 N N . PRO A 1 94 ? 38.900 3.148 -50.646 1.00 88.00 94 PRO A N 1
ATOM 717 C CA . PRO A 1 94 ? 38.639 3.996 -49.481 1.00 88.00 94 PRO A CA 1
ATOM 718 C C . PRO A 1 94 ? 37.191 3.957 -48.973 1.00 88.00 94 PRO A C 1
ATOM 720 O O . PRO A 1 94 ? 36.974 3.928 -47.762 1.00 88.00 94 PRO A O 1
ATOM 723 N N . ILE A 1 95 ? 36.205 3.930 -49.874 1.00 86.56 95 ILE A N 1
ATOM 724 C CA . ILE A 1 95 ? 34.777 3.922 -49.526 1.00 86.56 95 ILE A CA 1
ATOM 725 C C . ILE A 1 95 ? 34.396 2.576 -48.903 1.00 86.56 95 ILE A C 1
ATOM 727 O O . ILE A 1 95 ? 33.723 2.556 -47.871 1.00 86.56 95 ILE A O 1
ATOM 731 N N . LYS A 1 96 ? 34.902 1.459 -49.445 1.00 88.00 96 LYS A N 1
ATOM 732 C CA . LYS A 1 96 ? 34.712 0.121 -48.852 1.00 88.00 96 LYS A CA 1
ATOM 733 C C . LYS A 1 96 ? 35.247 0.054 -47.420 1.00 88.00 96 LYS A C 1
ATOM 735 O O . LYS A 1 96 ? 34.556 -0.412 -46.516 1.00 88.00 96 LYS A O 1
ATOM 740 N N . LYS A 1 97 ? 36.463 0.565 -47.188 1.00 90.06 97 LYS A N 1
ATOM 741 C CA . LYS A 1 97 ? 37.086 0.600 -45.851 1.00 90.06 97 LYS A CA 1
ATOM 742 C C . LYS A 1 97 ? 36.329 1.503 -44.882 1.00 90.06 97 LYS A C 1
ATOM 744 O O . LYS A 1 97 ? 36.187 1.156 -43.712 1.00 90.06 97 LYS A O 1
ATOM 749 N N . TRP A 1 98 ? 35.835 2.646 -45.357 1.00 92.12 98 TRP A N 1
ATOM 750 C CA . TRP A 1 98 ? 35.014 3.541 -44.547 1.00 92.12 98 TRP A CA 1
ATOM 751 C C . TRP A 1 98 ? 33.683 2.891 -44.154 1.00 92.12 98 TRP A C 1
ATOM 753 O O . TRP A 1 98 ? 33.343 2.915 -42.972 1.00 92.12 98 TRP A O 1
ATOM 763 N N . ARG A 1 99 ? 32.979 2.245 -45.096 1.00 91.75 99 ARG A N 1
ATOM 764 C CA . ARG A 1 99 ? 31.745 1.505 -44.792 1.00 91.75 99 ARG A CA 1
ATOM 765 C C . ARG A 1 99 ? 31.991 0.389 -43.789 1.00 91.75 99 ARG A C 1
ATOM 767 O O . ARG A 1 99 ? 31.286 0.332 -42.795 1.00 91.75 99 ARG A O 1
ATOM 774 N N . ALA A 1 100 ? 33.031 -0.421 -43.982 1.00 92.12 100 ALA A N 1
ATOM 775 C CA . ALA A 1 100 ? 33.376 -1.486 -43.040 1.00 92.12 100 ALA A CA 1
ATOM 776 C C . ALA A 1 100 ? 33.659 -0.952 -41.622 1.00 92.12 100 ALA A C 1
ATOM 778 O O . ALA A 1 100 ? 33.220 -1.542 -40.638 1.00 92.12 100 ALA A O 1
ATOM 779 N N . LYS A 1 101 ? 34.352 0.191 -41.500 1.00 93.38 101 LYS A N 1
ATOM 780 C CA . LYS A 1 101 ? 34.601 0.833 -40.200 1.00 93.38 101 LYS A CA 1
ATOM 781 C C . LYS A 1 101 ? 33.317 1.370 -39.561 1.00 93.38 101 LYS A C 1
ATOM 783 O O . LYS A 1 101 ? 33.139 1.222 -38.358 1.00 93.38 101 LYS A O 1
ATOM 788 N N . ARG A 1 102 ? 32.439 1.990 -40.353 1.00 95.50 102 ARG A N 1
ATOM 789 C CA . ARG A 1 102 ? 31.152 2.528 -39.883 1.00 95.50 102 ARG A CA 1
ATOM 790 C C . ARG A 1 102 ? 30.201 1.423 -39.455 1.00 95.50 102 ARG A C 1
ATOM 792 O O . ARG A 1 102 ? 29.599 1.552 -38.402 1.00 95.50 102 ARG A O 1
ATOM 799 N N . GLU A 1 103 ? 30.120 0.349 -40.229 1.00 95.31 103 GLU A N 1
ATOM 800 C CA . GLU A 1 103 ? 29.316 -0.826 -39.901 1.00 95.31 103 GLU A CA 1
ATOM 801 C C . GLU A 1 103 ? 29.773 -1.441 -38.576 1.00 95.31 103 GLU A C 1
ATOM 803 O O . GLU A 1 103 ? 28.957 -1.695 -37.702 1.00 95.31 103 GLU A O 1
ATOM 808 N N . SER A 1 104 ? 31.089 -1.582 -38.377 1.00 93.62 104 SER A N 1
ATOM 809 C CA . SER A 1 104 ? 31.643 -2.070 -37.108 1.00 93.62 104 SER A CA 1
ATOM 810 C C . SER A 1 104 ? 31.308 -1.153 -35.928 1.00 93.62 104 SER A C 1
ATOM 812 O O . SER A 1 104 ? 30.996 -1.639 -34.848 1.00 93.62 104 SER A O 1
ATOM 814 N N . GLU A 1 105 ? 31.373 0.169 -36.109 1.00 95.56 105 GLU A N 1
ATOM 815 C CA . GLU A 1 105 ? 31.021 1.132 -35.057 1.00 95.56 105 GLU A CA 1
ATOM 816 C C . GLU A 1 105 ? 29.517 1.109 -34.740 1.00 95.56 105 GLU A C 1
ATOM 818 O O . GLU A 1 105 ? 29.129 1.228 -33.579 1.00 95.56 105 GLU A O 1
ATOM 823 N N . ILE A 1 106 ? 28.666 0.945 -35.756 1.00 95.50 106 ILE A N 1
ATOM 824 C CA . ILE A 1 106 ? 27.216 0.806 -35.584 1.00 95.50 106 ILE A CA 1
ATOM 825 C C . ILE A 1 106 ? 26.906 -0.495 -34.843 1.00 95.50 106 ILE A C 1
ATOM 827 O O . ILE A 1 106 ? 26.224 -0.439 -33.829 1.00 95.50 106 ILE A O 1
ATOM 831 N N . ASP A 1 107 ? 27.487 -1.624 -35.252 1.00 96.31 107 ASP A N 1
ATOM 832 C CA . ASP A 1 107 ? 27.303 -2.922 -34.591 1.00 96.31 107 ASP A CA 1
ATOM 833 C C . ASP A 1 107 ? 27.755 -2.890 -33.117 1.00 96.31 107 ASP A C 1
ATOM 835 O O . ASP A 1 107 ? 27.067 -3.404 -32.233 1.00 96.31 107 ASP A O 1
ATOM 839 N N . GLU A 1 108 ? 28.873 -2.225 -32.803 1.00 96.19 108 GLU A N 1
ATOM 840 C CA . GLU A 1 108 ? 29.297 -2.013 -31.412 1.00 96.19 108 GLU A CA 1
ATOM 841 C C . GLU A 1 108 ? 28.284 -1.178 -30.612 1.00 96.19 108 GLU A C 1
ATOM 843 O O . GLU A 1 108 ? 27.953 -1.522 -29.472 1.00 96.19 108 GLU A O 1
ATOM 848 N N . LYS A 1 109 ? 27.754 -0.099 -31.197 1.00 96.94 109 LYS A N 1
ATOM 849 C CA . LYS A 1 109 ? 26.754 0.759 -30.541 1.00 96.94 109 LYS A CA 1
ATOM 850 C C . LYS A 1 109 ? 25.410 0.059 -30.376 1.00 96.94 109 LYS A C 1
ATOM 852 O O . LYS A 1 109 ? 24.790 0.208 -29.323 1.00 96.94 109 LYS A O 1
ATOM 857 N N . ASP A 1 110 ? 24.997 -0.734 -31.354 1.00 97.06 110 ASP A N 1
ATOM 858 C CA . ASP A 1 110 ? 23.766 -1.516 -31.315 1.00 97.06 110 ASP A CA 1
ATOM 859 C C . ASP A 1 110 ? 23.850 -2.605 -30.246 1.00 97.06 110 ASP A C 1
ATOM 861 O O . ASP A 1 110 ? 22.904 -2.779 -29.479 1.00 97.06 110 ASP A O 1
ATOM 865 N N . LYS A 1 111 ? 25.010 -3.257 -30.087 1.00 96.69 111 LYS A N 1
ATOM 866 C CA . LYS A 1 111 ? 25.252 -4.204 -28.984 1.00 96.69 111 LYS A CA 1
ATOM 867 C C . LYS A 1 111 ? 25.139 -3.540 -27.616 1.00 96.69 111 LYS A C 1
ATOM 869 O O . LYS A 1 111 ? 24.503 -4.094 -26.722 1.00 96.69 111 LYS A O 1
ATOM 874 N N . ILE A 1 112 ? 25.726 -2.355 -27.444 1.00 96.94 112 ILE A N 1
ATOM 875 C CA . ILE A 1 112 ? 25.632 -1.597 -26.186 1.00 96.94 112 ILE A CA 1
ATOM 876 C C . ILE A 1 112 ? 24.183 -1.167 -25.917 1.00 96.94 112 ILE A C 1
ATOM 878 O O . ILE A 1 112 ? 23.709 -1.280 -24.788 1.00 96.94 112 ILE A O 1
ATOM 882 N N . SER A 1 113 ? 23.473 -0.687 -26.941 1.00 95.44 113 SER A N 1
ATOM 883 C CA . SER A 1 113 ? 22.062 -0.298 -26.840 1.00 95.44 113 SER A CA 1
ATOM 884 C C . SER A 1 113 ? 21.173 -1.487 -26.468 1.00 95.44 113 SER A C 1
ATOM 886 O O . SER A 1 113 ? 20.367 -1.389 -25.544 1.00 95.44 113 SER A O 1
ATOM 888 N N . ALA A 1 114 ? 21.371 -2.635 -27.121 1.00 97.19 114 ALA A N 1
ATOM 889 C CA . ALA A 1 114 ? 20.650 -3.871 -26.835 1.00 97.19 114 ALA A CA 1
ATOM 890 C C . ALA A 1 114 ? 20.908 -4.370 -25.407 1.00 97.19 114 ALA A C 1
ATOM 892 O O . ALA A 1 114 ? 19.958 -4.697 -24.699 1.00 97.19 114 ALA A O 1
ATOM 893 N N . ALA A 1 115 ? 22.166 -4.356 -24.954 1.00 97.19 115 ALA A N 1
ATOM 894 C CA . ALA A 1 115 ? 22.521 -4.735 -23.588 1.00 97.19 115 ALA A CA 1
ATOM 895 C C . ALA A 1 115 ? 21.875 -3.806 -22.548 1.00 97.19 115 ALA A C 1
ATOM 897 O O . ALA A 1 115 ? 21.303 -4.277 -21.568 1.00 97.19 115 ALA A O 1
ATOM 898 N N . ARG A 1 116 ? 21.894 -2.487 -22.785 1.00 97.50 116 ARG A N 1
ATOM 899 C CA . ARG A 1 116 ? 21.224 -1.507 -21.916 1.00 97.50 116 ARG A CA 1
ATOM 900 C C . ARG A 1 116 ? 19.712 -1.715 -21.885 1.00 97.50 116 ARG A C 1
ATOM 902 O O . ARG A 1 116 ? 19.092 -1.587 -20.836 1.00 97.50 116 ARG A O 1
ATOM 909 N N . HIS A 1 117 ? 19.110 -2.008 -23.035 1.00 97.50 117 HIS A N 1
ATOM 910 C CA . HIS A 1 117 ? 17.684 -2.289 -23.112 1.00 97.50 117 HIS A CA 1
ATOM 911 C C . HIS A 1 117 ? 17.326 -3.546 -22.313 1.00 97.50 117 HIS A C 1
ATOM 913 O O . HIS A 1 117 ? 16.371 -3.523 -21.542 1.00 97.50 117 HIS A O 1
ATOM 919 N N . GLU A 1 118 ? 18.110 -4.617 -22.445 1.00 97.44 118 GLU A N 1
ATOM 920 C CA . GLU A 1 118 ? 17.911 -5.839 -21.667 1.00 97.44 118 GLU A CA 1
ATOM 921 C C . GLU A 1 118 ? 18.058 -5.580 -20.162 1.00 97.44 118 GLU A C 1
ATOM 923 O O . GLU A 1 118 ? 17.192 -5.999 -19.397 1.00 97.44 118 GLU A O 1
ATOM 928 N N . GLU A 1 119 ? 19.071 -4.817 -19.741 1.00 97.31 119 GLU A N 1
ATOM 929 C CA . GLU A 1 119 ? 19.253 -4.405 -18.345 1.00 97.31 119 GLU A CA 1
ATOM 930 C C . GLU A 1 119 ? 18.006 -3.686 -17.809 1.00 97.31 119 GLU A C 1
ATOM 932 O O . GLU A 1 119 ? 17.433 -4.125 -16.811 1.00 97.31 119 GLU A O 1
ATOM 937 N N . ILE A 1 120 ? 17.503 -2.674 -18.525 1.00 97.62 120 ILE A N 1
ATOM 938 C CA . ILE A 1 120 ? 16.289 -1.933 -18.142 1.00 97.62 120 ILE A CA 1
ATOM 939 C C . ILE A 1 120 ? 15.074 -2.864 -18.062 1.00 9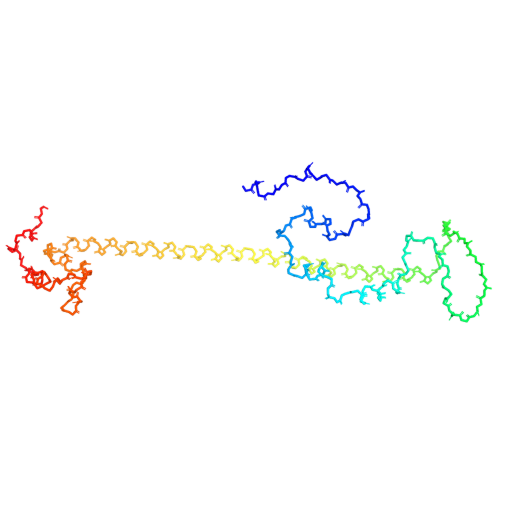7.62 120 ILE A C 1
ATOM 941 O O . ILE A 1 120 ? 14.270 -2.762 -17.137 1.00 97.62 120 ILE A O 1
ATOM 945 N N . VAL A 1 121 ? 14.920 -3.793 -19.008 1.00 97.88 121 VAL A N 1
ATOM 946 C CA . VAL A 1 121 ? 13.811 -4.758 -18.991 1.00 97.88 121 VAL A CA 1
ATOM 947 C C . VAL A 1 121 ? 13.922 -5.701 -17.793 1.00 97.88 121 VAL A C 1
ATOM 949 O O . VAL A 1 121 ? 12.908 -6.014 -17.164 1.00 97.88 121 VAL A O 1
ATOM 952 N N . THR A 1 122 ? 15.127 -6.163 -17.452 1.00 97.69 122 THR A N 1
ATOM 953 C CA . THR A 1 122 ? 15.339 -7.017 -16.275 1.00 97.69 122 THR A CA 1
ATOM 954 C C . THR A 1 122 ? 15.101 -6.265 -14.971 1.00 97.69 122 THR A C 1
ATOM 956 O O . THR A 1 122 ? 14.442 -6.804 -14.082 1.00 97.69 122 THR A O 1
ATOM 959 N N . GLU A 1 123 ? 15.539 -5.009 -14.880 1.00 97.81 123 GLU A N 1
ATOM 960 C CA . GLU A 1 123 ? 15.273 -4.133 -13.741 1.00 97.81 123 GLU A CA 1
ATOM 961 C C . GLU A 1 123 ? 13.770 -3.887 -13.588 1.00 97.81 123 GLU A C 1
ATOM 963 O O . GLU A 1 123 ? 13.219 -4.102 -12.512 1.00 97.81 123 GLU A O 1
ATOM 968 N N . ALA A 1 124 ? 13.075 -3.538 -14.674 1.00 97.81 124 ALA A N 1
ATOM 969 C CA . ALA A 1 124 ? 11.631 -3.327 -14.664 1.00 97.81 124 ALA A CA 1
ATOM 970 C C . ALA A 1 124 ? 10.866 -4.580 -14.209 1.00 97.81 124 ALA A C 1
ATOM 972 O O . ALA A 1 124 ? 9.935 -4.476 -13.412 1.00 97.81 124 ALA A O 1
ATOM 973 N N . ARG A 1 125 ? 11.275 -5.775 -14.658 1.00 96.62 125 ARG A N 1
ATOM 974 C CA . ARG A 1 125 ? 10.706 -7.047 -14.176 1.00 96.62 125 ARG A CA 1
ATOM 975 C C . ARG A 1 125 ? 10.950 -7.238 -12.678 1.00 96.62 125 ARG A C 1
ATOM 977 O O . ARG A 1 125 ? 10.009 -7.544 -11.954 1.00 96.62 125 ARG A O 1
ATOM 984 N N . GLY A 1 126 ? 12.173 -6.989 -12.209 1.00 97.75 126 GLY A N 1
ATOM 985 C CA . GLY A 1 126 ? 12.513 -7.067 -10.787 1.00 97.75 126 GLY A CA 1
ATOM 986 C C . GLY A 1 126 ? 11.712 -6.086 -9.925 1.00 97.75 126 GLY A C 1
ATOM 987 O O . GLY A 1 126 ? 11.248 -6.455 -8.851 1.00 97.75 126 GLY A O 1
ATOM 988 N N . LEU A 1 127 ? 11.487 -4.861 -10.406 1.00 97.88 127 LEU A N 1
ATOM 989 C CA . LEU A 1 127 ? 10.666 -3.857 -9.722 1.00 97.88 127 LEU A CA 1
ATOM 990 C C . LEU A 1 127 ? 9.193 -4.272 -9.634 1.00 97.88 127 LEU A C 1
ATOM 992 O O . LEU A 1 127 ? 8.547 -4.024 -8.616 1.00 97.88 127 LEU A O 1
ATOM 996 N N . ILE A 1 128 ? 8.661 -4.923 -10.672 1.00 97.06 128 ILE A N 1
ATOM 997 C CA . ILE A 1 128 ? 7.300 -5.473 -10.652 1.00 97.06 128 ILE A CA 1
ATOM 998 C C . ILE A 1 128 ? 7.187 -6.568 -9.585 1.00 97.06 128 ILE A C 1
ATOM 1000 O O . ILE A 1 128 ? 6.252 -6.542 -8.783 1.00 97.06 128 ILE A O 1
ATOM 1004 N N . ASP A 1 129 ? 8.146 -7.494 -9.537 1.00 97.56 129 ASP A N 1
ATOM 1005 C CA . ASP A 1 129 ? 8.153 -8.567 -8.539 1.00 97.56 129 ASP A CA 1
ATOM 1006 C C . ASP A 1 129 ? 8.271 -8.005 -7.113 1.00 97.56 129 ASP A C 1
ATOM 1008 O O . ASP A 1 129 ? 7.470 -8.358 -6.243 1.00 97.56 129 ASP A O 1
ATOM 1012 N N . GLN A 1 130 ? 9.187 -7.053 -6.891 1.00 97.50 130 GLN A N 1
ATOM 1013 C CA . GLN A 1 130 ? 9.336 -6.352 -5.609 1.00 97.50 130 GLN A CA 1
ATOM 1014 C C . GLN A 1 130 ? 8.046 -5.642 -5.192 1.00 97.50 130 GLN A C 1
ATOM 1016 O O . GLN A 1 130 ? 7.647 -5.721 -4.033 1.00 97.50 130 GLN A O 1
ATOM 1021 N N . PHE A 1 131 ? 7.355 -4.978 -6.124 1.00 98.12 131 PHE A N 1
ATOM 1022 C CA . PHE A 1 131 ? 6.087 -4.312 -5.833 1.00 98.12 131 PHE A CA 1
ATOM 1023 C C . PHE A 1 131 ? 5.026 -5.294 -5.326 1.00 98.12 131 PHE A C 1
ATOM 1025 O O . PHE A 1 131 ? 4.324 -5.001 -4.353 1.00 98.12 131 PHE A O 1
ATOM 1032 N N . TYR A 1 132 ? 4.902 -6.461 -5.963 1.00 97.38 132 TYR A N 1
ATOM 1033 C CA . TYR A 1 132 ? 3.932 -7.468 -5.541 1.00 97.38 132 TYR A CA 1
ATOM 1034 C C . TYR A 1 132 ? 4.313 -8.133 -4.220 1.00 97.38 132 TYR A C 1
ATOM 1036 O O . TYR A 1 132 ? 3.425 -8.381 -3.401 1.00 97.38 132 TYR A O 1
ATOM 1044 N N . GLU A 1 133 ? 5.599 -8.384 -3.976 1.00 97.56 133 GLU A N 1
ATOM 1045 C CA . GLU A 1 133 ? 6.082 -8.885 -2.688 1.00 97.56 133 GLU A CA 1
ATOM 1046 C C . GLU A 1 133 ? 5.770 -7.892 -1.558 1.00 97.56 133 GLU A C 1
ATOM 1048 O O . GLU A 1 133 ? 5.118 -8.251 -0.572 1.00 97.56 133 GLU A O 1
ATOM 1053 N N . ASP A 1 134 ? 6.114 -6.618 -1.747 1.00 97.75 134 ASP A N 1
ATOM 1054 C CA . ASP A 1 134 ? 5.828 -5.539 -0.801 1.00 97.75 134 ASP A CA 1
ATOM 1055 C C . ASP A 1 134 ? 4.330 -5.370 -0.545 1.00 97.75 134 ASP A C 1
ATOM 1057 O O . ASP A 1 134 ? 3.895 -5.182 0.597 1.00 97.75 134 ASP A O 1
ATOM 1061 N N . TYR A 1 135 ? 3.520 -5.403 -1.606 1.00 97.25 135 TYR A N 1
ATOM 1062 C CA . TYR A 1 135 ? 2.072 -5.277 -1.501 1.00 97.25 135 TYR A CA 1
ATOM 1063 C C . TYR A 1 135 ? 1.474 -6.440 -0.711 1.00 97.25 135 TYR A C 1
ATOM 1065 O O . TYR A 1 135 ? 0.677 -6.216 0.205 1.00 97.25 135 TYR A O 1
ATOM 1073 N N . ASN A 1 136 ? 1.870 -7.672 -1.037 1.00 97.12 136 ASN A N 1
ATOM 1074 C CA . ASN A 1 136 ? 1.384 -8.866 -0.358 1.00 97.12 136 ASN A CA 1
ATOM 1075 C C . ASN A 1 136 ? 1.811 -8.872 1.111 1.00 97.12 136 ASN A C 1
ATOM 1077 O O . ASN A 1 136 ? 0.959 -9.062 1.975 1.00 97.12 136 ASN A O 1
ATOM 1081 N N . SER A 1 137 ? 3.067 -8.536 1.410 1.00 97.12 137 SER A N 1
ATOM 1082 C CA . SER A 1 137 ? 3.570 -8.393 2.780 1.00 97.12 137 SER A CA 1
ATOM 1083 C C . SER A 1 137 ? 2.777 -7.345 3.573 1.00 97.12 137 SER A C 1
ATOM 1085 O O . SER A 1 137 ? 2.233 -7.632 4.642 1.00 97.12 137 SER A O 1
ATOM 1087 N N . LYS A 1 138 ? 2.585 -6.138 3.019 1.00 97.62 138 LYS A N 1
ATOM 1088 C CA . LYS A 1 138 ? 1.779 -5.079 3.662 1.00 97.62 138 LYS A CA 1
ATOM 1089 C C . LYS A 1 138 ? 0.325 -5.501 3.860 1.00 97.62 138 LYS A C 1
ATOM 1091 O O . LYS A 1 138 ? -0.283 -5.160 4.877 1.00 97.62 138 LYS A O 1
ATOM 1096 N N . LYS A 1 139 ? -0.255 -6.217 2.896 1.00 97.94 139 LYS A N 1
ATOM 1097 C CA . LYS A 1 139 ? -1.617 -6.751 2.985 1.00 97.94 139 LYS A CA 1
ATOM 1098 C C . LYS A 1 139 ? -1.720 -7.791 4.098 1.00 97.94 139 LYS A C 1
ATOM 1100 O O . LYS A 1 139 ? -2.646 -7.703 4.898 1.00 97.94 139 LYS A O 1
ATOM 1105 N N . GLU A 1 140 ? -0.786 -8.731 4.180 1.00 97.44 140 GLU A N 1
ATOM 1106 C CA . GLU A 1 140 ? -0.748 -9.751 5.230 1.00 97.44 140 GLU A CA 1
ATOM 1107 C C . GLU A 1 140 ? -0.589 -9.133 6.616 1.00 97.44 140 GLU A C 1
ATOM 1109 O O . GLU A 1 140 ? -1.354 -9.469 7.518 1.00 97.44 140 GLU A O 1
ATOM 1114 N N . VAL A 1 141 ? 0.317 -8.163 6.774 1.00 97.75 141 VAL A N 1
ATOM 1115 C CA . VAL A 1 141 ? 0.486 -7.418 8.031 1.00 97.75 141 VAL A CA 1
ATOM 1116 C C . VAL A 1 141 ? -0.819 -6.735 8.440 1.00 97.75 141 VAL A C 1
ATOM 1118 O O . VAL A 1 141 ? -1.248 -6.883 9.581 1.00 97.75 141 VAL A O 1
ATOM 1121 N N . LYS A 1 142 ? -1.501 -6.044 7.515 1.00 97.69 142 LYS A N 1
ATOM 1122 C CA . LYS A 1 142 ? -2.797 -5.405 7.802 1.00 97.69 142 LYS A CA 1
ATOM 1123 C C . LYS A 1 142 ? -3.879 -6.417 8.166 1.00 97.69 142 LYS A C 1
ATOM 1125 O O . LYS A 1 142 ? -4.640 -6.180 9.096 1.00 97.69 142 LYS A O 1
ATOM 1130 N N . ILE A 1 143 ? -3.963 -7.538 7.449 1.00 97.19 143 ILE A N 1
ATOM 1131 C CA . ILE A 1 143 ? -4.937 -8.595 7.748 1.00 97.19 143 ILE A CA 1
ATOM 1132 C C . ILE A 1 143 ? -4.676 -9.179 9.137 1.00 97.19 143 ILE A C 1
ATOM 1134 O O . ILE A 1 143 ? -5.621 -9.365 9.897 1.00 97.19 143 ILE A O 1
ATOM 1138 N N . ASN A 1 144 ? -3.417 -9.454 9.479 1.00 97.25 144 ASN A N 1
ATOM 1139 C CA . ASN A 1 144 ? -3.053 -9.978 10.792 1.00 97.25 144 ASN A CA 1
ATOM 1140 C C . ASN A 1 144 ? -3.348 -8.962 11.896 1.00 97.25 144 ASN A C 1
ATOM 1142 O O . ASN A 1 144 ? -3.974 -9.328 12.882 1.00 97.25 144 ASN A O 1
ATOM 1146 N N . GLN A 1 145 ? -3.027 -7.683 11.687 1.00 97.81 145 GLN A N 1
ATOM 1147 C CA . GLN A 1 145 ? -3.394 -6.621 12.621 1.00 97.81 145 GLN A CA 1
ATOM 1148 C C . GLN A 1 145 ? -4.911 -6.566 12.852 1.00 97.81 145 GLN A C 1
ATOM 1150 O O . GLN A 1 145 ? -5.351 -6.533 13.996 1.00 97.81 145 GLN A O 1
ATOM 1155 N N . VAL A 1 146 ? -5.722 -6.609 11.789 1.00 97.75 146 VAL A N 1
ATOM 1156 C CA . VAL A 1 146 ? -7.189 -6.612 11.914 1.00 97.75 146 VAL A CA 1
ATOM 1157 C C . VAL A 1 146 ? -7.682 -7.855 12.657 1.00 97.75 146 VAL A C 1
ATOM 1159 O O . VAL A 1 146 ? -8.573 -7.740 13.492 1.00 97.75 146 VAL A O 1
ATOM 1162 N N . LYS A 1 147 ? -7.095 -9.031 12.405 1.00 97.50 147 LYS A N 1
ATOM 1163 C CA . LYS A 1 147 ? -7.431 -10.267 13.131 1.00 97.50 147 LYS A CA 1
ATOM 1164 C C . LYS A 1 147 ? -7.067 -10.187 14.612 1.00 97.50 147 LYS A C 1
ATOM 1166 O O . LYS A 1 147 ? -7.851 -10.626 15.449 1.00 97.50 147 LYS A O 1
ATOM 1171 N N . ASP A 1 148 ? -5.910 -9.623 14.942 1.00 97.62 148 ASP A N 1
ATOM 1172 C CA . ASP A 1 148 ? -5.474 -9.438 16.326 1.00 97.62 148 ASP A CA 1
ATOM 1173 C C . ASP A 1 148 ? -6.367 -8.419 17.050 1.00 97.62 148 ASP A C 1
ATOM 1175 O O . ASP A 1 148 ? -6.774 -8.641 18.192 1.00 97.62 148 ASP A O 1
ATOM 1179 N N . GLU A 1 149 ? -6.733 -7.325 16.378 1.00 96.88 149 GLU A N 1
ATOM 1180 C CA . GLU A 1 149 ? -7.680 -6.328 16.882 1.00 96.88 149 GLU A CA 1
ATOM 1181 C C . GLU A 1 149 ? -9.082 -6.919 17.073 1.00 96.88 149 GLU A C 1
ATOM 1183 O O . GLU A 1 149 ? -9.715 -6.665 18.100 1.00 96.88 149 GLU A O 1
ATOM 1188 N N . GLU A 1 150 ? -9.552 -7.745 16.136 1.00 96.38 150 GLU A N 1
ATOM 1189 C CA . GLU A 1 150 ? -10.814 -8.478 16.235 1.00 96.38 150 GLU A CA 1
ATOM 1190 C C . GLU A 1 150 ? -10.791 -9.442 17.425 1.00 96.38 150 GLU A C 1
ATOM 1192 O O . GLU A 1 150 ? -11.686 -9.397 18.269 1.00 96.38 150 GLU A O 1
ATOM 1197 N N . ALA A 1 151 ? -9.749 -10.267 17.551 1.00 96.50 151 ALA A N 1
ATOM 1198 C CA . ALA A 1 151 ? -9.598 -11.197 18.665 1.00 96.50 151 ALA A CA 1
ATOM 1199 C C . ALA A 1 151 ? -9.540 -10.457 20.011 1.00 96.50 151 ALA A C 1
ATOM 1201 O O . ALA A 1 151 ? -10.221 -10.838 20.968 1.00 96.50 151 ALA A O 1
ATOM 1202 N N . ALA A 1 152 ? -8.793 -9.352 20.083 1.00 95.88 152 ALA A N 1
ATOM 1203 C CA . ALA A 1 152 ? -8.728 -8.506 21.269 1.00 95.88 152 ALA A CA 1
ATOM 1204 C C . ALA A 1 152 ? -10.077 -7.840 21.580 1.00 95.88 152 ALA A C 1
ATOM 1206 O O . ALA A 1 152 ? -10.443 -7.707 22.749 1.00 95.88 152 ALA A O 1
ATOM 1207 N N . PHE A 1 153 ? -10.833 -7.422 20.563 1.00 95.31 153 PHE A N 1
ATOM 1208 C CA . PHE A 1 153 ? -12.165 -6.848 20.731 1.00 95.31 153 PHE A CA 1
ATOM 1209 C C . PHE A 1 153 ? -13.173 -7.892 21.217 1.00 95.31 153 PHE A C 1
ATOM 1211 O O . PHE A 1 153 ? -13.910 -7.620 22.165 1.00 95.31 153 PHE A O 1
ATOM 1218 N N . ILE A 1 154 ? -13.172 -9.094 20.634 1.00 94.50 154 ILE A N 1
ATOM 1219 C CA . ILE A 1 154 ? -14.021 -10.209 21.066 1.00 94.50 154 ILE A CA 1
ATOM 1220 C C . ILE A 1 154 ? -13.679 -10.600 22.505 1.00 94.50 154 ILE A C 1
ATOM 1222 O O . ILE A 1 154 ? -14.593 -10.713 23.316 1.00 94.50 154 ILE A O 1
ATOM 1226 N N . SER A 1 155 ? -12.394 -10.707 22.865 1.00 93.31 155 SER A N 1
ATOM 1227 C CA . SER A 1 155 ? -11.992 -10.969 24.254 1.00 93.31 155 SER A CA 1
ATOM 1228 C C . SER A 1 155 ? -12.492 -9.873 25.190 1.00 93.31 155 SER A C 1
ATOM 1230 O O . SER A 1 155 ? -13.155 -10.175 26.174 1.00 93.31 155 SER A O 1
ATOM 1232 N N . LYS A 1 156 ? -12.270 -8.590 24.864 1.00 90.81 156 LYS A N 1
ATOM 1233 C CA . LYS A 1 156 ? -12.769 -7.462 25.674 1.00 90.81 156 LYS A CA 1
ATOM 1234 C C . LYS A 1 156 ? -14.288 -7.488 25.824 1.00 90.81 156 LYS A C 1
ATOM 1236 O O . LYS A 1 156 ? -14.792 -7.191 26.904 1.00 90.81 156 LYS A O 1
ATOM 1241 N N . ARG A 1 157 ? -15.018 -7.828 24.759 1.00 90.69 157 ARG A N 1
ATOM 1242 C CA . ARG A 1 157 ? -16.476 -7.973 24.764 1.00 90.69 157 ARG A CA 1
ATOM 1243 C C . ARG A 1 157 ? -16.900 -9.119 25.681 1.00 90.69 157 ARG A C 1
ATOM 1245 O O . ARG A 1 157 ? -17.763 -8.928 26.531 1.00 90.69 157 ARG A O 1
ATOM 1252 N N . ASP A 1 158 ? -16.298 -10.289 25.526 1.00 90.00 158 ASP A N 1
ATOM 1253 C CA . ASP A 1 158 ? -16.643 -11.476 26.303 1.00 90.00 158 ASP A CA 1
ATOM 1254 C C . ASP A 1 158 ? -16.283 -11.288 27.781 1.00 90.00 158 ASP A C 1
ATOM 1256 O O . ASP A 1 158 ? -17.095 -11.597 28.648 1.00 90.00 158 ASP A O 1
ATOM 1260 N N . ASP A 1 159 ? -15.128 -10.696 28.088 1.00 88.25 159 ASP A N 1
ATOM 126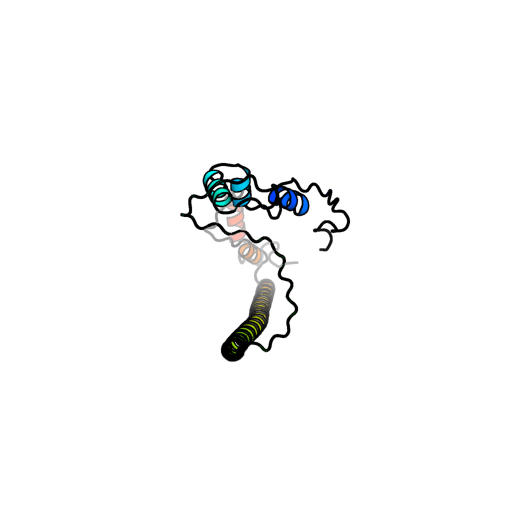1 C CA . ASP A 1 159 ? -14.732 -10.326 29.449 1.00 88.25 159 ASP A CA 1
ATOM 1262 C C . ASP A 1 159 ? -15.694 -9.284 30.034 1.00 88.25 159 ASP A C 1
ATOM 1264 O O . ASP A 1 159 ? -16.097 -9.374 31.193 1.00 88.25 159 ASP A O 1
ATOM 1268 N N . PHE A 1 160 ? -16.142 -8.313 29.233 1.00 85.81 160 PHE A N 1
ATOM 1269 C CA . PHE A 1 160 ? -17.151 -7.339 29.650 1.00 85.81 160 PHE A CA 1
ATOM 1270 C C . PHE A 1 160 ? -18.490 -7.990 30.034 1.00 85.81 160 PHE A C 1
ATOM 1272 O O . PHE A 1 160 ? -19.157 -7.486 30.939 1.00 85.81 160 PHE A O 1
ATOM 1279 N N . PHE A 1 161 ? -18.867 -9.103 29.395 1.00 82.06 161 PHE A N 1
ATOM 1280 C CA . PHE A 1 161 ? -20.066 -9.872 29.741 1.00 82.06 161 PHE A CA 1
ATOM 1281 C C . PHE A 1 161 ? -19.856 -10.881 30.878 1.00 82.06 161 PHE A C 1
ATOM 1283 O O . PHE A 1 161 ? -20.801 -11.123 31.623 1.00 82.06 161 PHE A O 1
ATOM 1290 N N . LYS A 1 162 ? -18.655 -11.458 31.017 1.00 81.19 162 LYS A N 1
ATOM 1291 C CA . LYS A 1 162 ? -18.316 -12.440 32.065 1.00 81.19 162 LYS A CA 1
ATOM 1292 C C . LYS A 1 162 ? -18.089 -11.815 33.432 1.00 81.19 162 LYS A C 1
ATOM 1294 O O . LYS A 1 162 ? -18.276 -12.489 34.436 1.00 81.19 162 LYS A O 1
ATOM 1299 N N . ASN A 1 163 ? -17.627 -10.569 33.483 1.00 74.19 163 ASN A N 1
ATOM 1300 C CA . ASN A 1 163 ? -17.416 -9.914 34.763 1.00 74.19 163 ASN A CA 1
ATOM 1301 C C . ASN A 1 163 ? -18.768 -9.735 35.482 1.00 74.19 163 ASN A C 1
ATOM 1303 O O . ASN A 1 163 ? -19.714 -9.243 34.868 1.00 74.19 163 ASN A O 1
ATOM 1307 N N . ASP A 1 164 ? -18.825 -10.027 36.787 1.00 71.88 164 ASP A N 1
ATOM 1308 C CA . ASP A 1 164 ? -20.014 -9.920 37.663 1.00 71.88 164 ASP A CA 1
ATOM 1309 C C . ASP A 1 164 ? -20.518 -8.469 37.883 1.00 71.88 164 ASP A C 1
ATOM 1311 O O . ASP A 1 164 ? -21.114 -8.130 38.907 1.00 71.88 164 ASP A O 1
ATOM 1315 N N . LEU A 1 165 ? -20.254 -7.556 36.945 1.00 72.12 165 LEU A N 1
ATOM 1316 C CA . LEU A 1 165 ? -20.735 -6.185 37.002 1.00 72.12 165 LEU A CA 1
ATOM 1317 C C . LEU A 1 165 ? -22.230 -6.120 36.667 1.00 72.12 165 LEU A C 1
ATOM 1319 O O . LEU A 1 165 ? -22.705 -6.650 35.656 1.00 72.12 165 LEU A O 1
ATOM 1323 N N . SER A 1 166 ? -22.952 -5.355 37.485 1.00 80.69 166 SER A N 1
ATOM 1324 C CA . SER A 1 166 ? -24.357 -5.009 37.262 1.00 80.69 166 SER A CA 1
ATOM 1325 C C . SER A 1 166 ? -24.566 -4.398 35.870 1.00 80.69 166 SER A C 1
ATOM 1327 O O . SER A 1 166 ? -23.679 -3.739 35.315 1.00 80.69 166 SER A O 1
ATOM 1329 N N . ILE A 1 167 ? -25.761 -4.571 35.294 1.00 84.56 167 ILE A N 1
ATOM 1330 C CA . ILE A 1 167 ? -26.155 -3.920 34.026 1.00 84.56 167 ILE A CA 1
ATOM 1331 C C . ILE A 1 167 ? -25.888 -2.409 34.067 1.00 84.56 167 ILE A C 1
ATOM 1333 O O . ILE A 1 167 ? -25.438 -1.824 33.079 1.00 84.56 167 ILE A O 1
ATOM 1337 N N . TRP A 1 168 ? -26.086 -1.782 35.228 1.00 85.69 168 TRP A N 1
ATOM 1338 C CA . TRP A 1 168 ? -25.827 -0.359 35.418 1.00 85.69 168 TRP A CA 1
ATOM 1339 C C . TRP A 1 168 ? -24.339 -0.019 35.301 1.00 85.69 168 TRP A C 1
ATOM 1341 O O . TRP A 1 168 ? -23.983 0.917 34.588 1.00 85.69 168 TRP A O 1
ATOM 1351 N N . ASP A 1 169 ? -23.450 -0.822 35.885 1.00 85.50 169 ASP A N 1
ATOM 1352 C CA . ASP A 1 169 ? -22.004 -0.630 35.746 1.00 85.50 169 ASP A CA 1
ATOM 1353 C C . ASP A 1 169 ? -21.529 -0.817 34.299 1.00 85.50 169 ASP A C 1
ATOM 1355 O O . ASP A 1 169 ? -20.670 -0.070 33.821 1.00 85.50 169 ASP A O 1
ATOM 1359 N N . ARG A 1 170 ? -22.116 -1.784 33.583 1.00 85.44 170 ARG A N 1
ATOM 1360 C CA . ARG A 1 170 ? -21.884 -1.986 32.147 1.00 85.44 170 ARG A CA 1
ATOM 1361 C C . ARG A 1 170 ? -22.319 -0.760 31.338 1.00 85.44 170 ARG A C 1
ATOM 1363 O O . ARG A 1 170 ? -21.533 -0.245 30.545 1.00 85.44 170 ARG A O 1
ATOM 1370 N N . SER A 1 171 ? -23.516 -0.232 31.587 1.00 85.69 171 SER A N 1
ATOM 1371 C CA . SER A 1 171 ? -24.017 0.969 30.900 1.00 85.69 171 SER A CA 1
ATOM 1372 C C . SER A 1 171 ? -23.152 2.212 31.157 1.00 85.69 171 SER A C 1
ATOM 1374 O O . SER A 1 171 ? -22.851 2.952 30.225 1.00 85.69 171 SER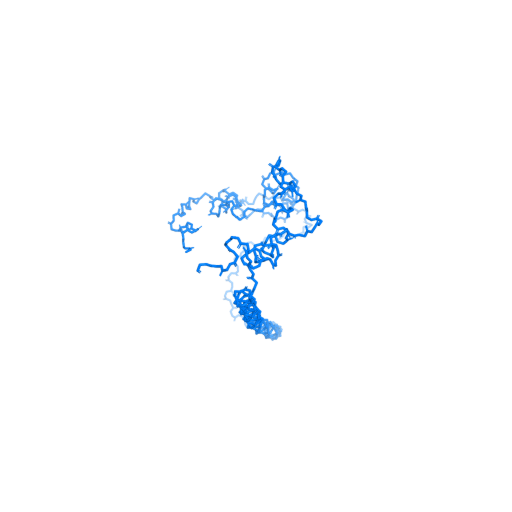 A O 1
ATOM 1376 N N . ILE A 1 172 ? -22.663 2.403 32.387 1.00 87.50 172 ILE A N 1
ATOM 1377 C CA . ILE A 1 172 ? -21.769 3.514 32.751 1.00 87.50 172 ILE A CA 1
ATOM 1378 C C . ILE A 1 172 ? -20.433 3.412 32.010 1.00 87.50 172 ILE A C 1
ATOM 1380 O O . ILE A 1 172 ? -19.927 4.432 31.548 1.00 87.50 172 ILE A O 1
ATOM 1384 N N . LYS A 1 173 ? -19.875 2.199 31.878 1.00 86.62 173 LYS A N 1
ATOM 1385 C CA . LYS A 1 173 ? -18.652 1.949 31.099 1.00 86.62 173 LYS A CA 1
ATOM 1386 C C . LYS A 1 173 ? -18.856 2.211 29.600 1.00 86.62 173 LYS A C 1
ATOM 1388 O O . LYS A 1 173 ? -17.988 2.820 28.993 1.00 86.62 173 LYS A O 1
ATOM 1393 N N . LEU A 1 174 ? -19.986 1.802 29.012 1.00 87.25 174 LEU A N 1
ATOM 1394 C CA . LEU A 1 174 ? -20.288 2.034 27.586 1.00 87.25 174 LEU A CA 1
ATOM 1395 C C . LEU A 1 174 ? -20.519 3.512 27.255 1.00 87.25 174 LEU A C 1
ATOM 1397 O O . LEU A 1 174 ? -20.102 3.984 26.205 1.00 87.25 174 LEU A O 1
ATOM 1401 N N . ILE A 1 175 ? -21.180 4.241 28.156 1.00 85.94 175 ILE A N 1
ATOM 1402 C CA . ILE A 1 175 ? -21.421 5.688 28.029 1.00 85.94 175 ILE A CA 1
ATOM 1403 C C . ILE A 1 175 ? -20.163 6.488 28.436 1.00 85.94 175 ILE A C 1
ATOM 1405 O O . ILE A 1 175 ? -20.134 7.712 28.331 1.00 85.94 175 ILE A O 1
ATOM 1409 N N . ASP A 1 176 ? -19.123 5.797 28.916 1.00 81.81 176 ASP A N 1
ATOM 1410 C CA . ASP A 1 176 ? -17.870 6.346 29.439 1.00 81.81 176 ASP A CA 1
ATOM 1411 C C . ASP A 1 176 ? -18.107 7.499 30.441 1.00 81.81 176 ASP A C 1
ATOM 1413 O O . ASP A 1 176 ? -17.443 8.543 30.474 1.00 81.81 176 ASP A O 1
ATOM 1417 N N . LEU A 1 177 ? -19.143 7.320 31.268 1.00 81.31 177 LEU A N 1
ATOM 1418 C CA . LEU A 1 177 ? -19.737 8.376 32.076 1.00 81.31 177 LEU A CA 1
ATOM 1419 C C . LEU A 1 177 ? -18.855 8.680 33.295 1.00 81.31 177 LEU A C 1
ATOM 1421 O O . LEU A 1 177 ? -18.983 8.089 34.368 1.00 81.31 177 LEU A O 1
ATOM 1425 N N . LYS A 1 178 ? -17.947 9.645 33.141 1.00 74.56 178 LYS A N 1
ATOM 1426 C CA . LYS A 1 178 ? -17.093 10.152 34.231 1.00 74.56 178 LYS A CA 1
ATOM 1427 C C . LYS A 1 178 ? -17.784 11.273 35.000 1.00 74.56 178 LYS A C 1
ATOM 1429 O O . LYS A 1 178 ? -18.613 11.991 34.445 1.00 74.56 178 LYS A O 1
ATOM 1434 N N . LYS A 1 179 ? -17.400 11.515 36.260 1.00 67.81 179 LYS A N 1
ATOM 1435 C CA . LYS A 1 179 ? -17.933 12.636 37.068 1.00 67.81 179 LYS A CA 1
ATOM 1436 C C . LYS A 1 179 ? -17.752 13.999 36.376 1.00 67.81 179 LYS A C 1
ATOM 1438 O O . LYS A 1 179 ? -18.606 14.863 36.523 1.00 67.81 179 LYS A O 1
ATOM 1443 N N . THR A 1 180 ? -16.728 14.142 35.536 1.00 69.75 180 THR A N 1
ATOM 1444 C CA . THR A 1 180 ? -16.405 15.351 34.756 1.00 69.75 180 THR A CA 1
ATOM 1445 C C . THR A 1 180 ? -17.025 15.405 33.355 1.00 69.75 180 THR A C 1
ATOM 1447 O O . THR A 1 180 ? -16.868 16.411 32.676 1.00 69.75 180 THR A O 1
ATOM 1450 N N . SER A 1 181 ? -17.717 14.351 32.902 1.00 74.12 181 SER A N 1
ATOM 1451 C CA . SER A 1 181 ? -18.385 14.357 31.590 1.00 74.12 181 SER A CA 1
ATOM 1452 C C . SER A 1 181 ? -19.437 15.469 31.512 1.00 74.12 181 SER A C 1
ATOM 1454 O O . SER A 1 181 ? -20.135 15.724 32.498 1.00 74.12 181 SER A O 1
ATOM 1456 N N . GLY A 1 182 ? -19.549 16.132 30.359 1.00 73.94 182 GLY A N 1
ATOM 1457 C CA . GLY A 1 182 ? -20.572 17.151 30.134 1.00 73.94 182 GLY A CA 1
ATOM 1458 C C . GLY A 1 182 ? -21.969 16.559 30.312 1.00 73.94 182 GLY A C 1
ATOM 1459 O O . GLY A 1 182 ? -22.262 15.485 29.793 1.00 73.94 182 GLY A O 1
ATOM 1460 N N . SER A 1 183 ? -22.820 17.237 31.080 1.00 70.75 183 SER A N 1
ATOM 1461 C CA . SER A 1 183 ? -24.190 16.776 31.337 1.00 70.75 183 SER A CA 1
ATOM 1462 C C . SER A 1 183 ? -25.221 17.347 30.374 1.00 70.75 183 SER A C 1
ATOM 1464 O O . SER A 1 183 ? -26.361 16.891 30.380 1.00 70.75 183 SER A O 1
ATOM 1466 N N . THR A 1 184 ? -24.830 18.296 29.531 1.00 73.50 184 THR A N 1
ATOM 1467 C CA . THR A 1 184 ? -25.706 18.885 28.523 1.00 73.50 184 THR A CA 1
ATOM 1468 C C . THR A 1 184 ? -25.392 18.267 27.175 1.00 73.50 184 THR A C 1
ATOM 1470 O O . THR A 1 184 ? -24.272 18.373 26.685 1.00 73.50 184 THR A O 1
ATOM 1473 N N . ASP A 1 185 ? -26.392 17.635 26.578 1.00 73.38 185 ASP A N 1
ATOM 1474 C CA . ASP A 1 185 ? -26.314 17.088 25.228 1.00 73.38 185 ASP A CA 1
ATOM 1475 C C . ASP A 1 185 ? -27.624 17.421 24.506 1.00 73.38 185 ASP A C 1
ATOM 1477 O O . ASP A 1 185 ? -28.711 17.202 25.050 1.00 73.38 185 ASP A O 1
ATOM 1481 N N . ASN A 1 186 ? -27.516 18.010 23.311 1.00 77.38 186 ASN A N 1
ATOM 1482 C CA . ASN A 1 186 ? -28.650 18.481 22.508 1.00 77.38 186 ASN A CA 1
ATOM 1483 C C . ASN A 1 186 ? -29.648 19.371 23.284 1.00 77.38 186 ASN A C 1
ATOM 1485 O O . ASN A 1 186 ? -30.864 19.202 23.189 1.00 77.38 186 ASN A O 1
ATOM 1489 N N . GLY A 1 187 ? -29.141 20.294 24.111 1.00 79.69 187 GLY A N 1
ATOM 1490 C CA . GLY A 1 187 ? -29.963 21.244 24.875 1.00 79.69 187 GLY A CA 1
ATOM 1491 C C . GLY A 1 187 ? -30.758 20.640 26.042 1.00 79.69 187 GLY A C 1
ATOM 1492 O O . GLY A 1 187 ? -31.492 21.366 26.709 1.00 79.69 187 GLY A O 1
ATOM 1493 N N . ARG A 1 188 ? -30.615 19.337 26.324 1.00 81.56 188 ARG A N 1
ATOM 1494 C CA . ARG A 1 188 ? -31.213 18.693 27.503 1.00 81.56 188 ARG A CA 1
ATOM 1495 C C . ARG A 1 188 ? -30.179 18.558 28.610 1.00 81.56 188 ARG A C 1
ATOM 1497 O O . ARG A 1 188 ? -29.091 18.032 28.384 1.00 81.56 188 ARG A O 1
ATOM 1504 N N . ASP A 1 189 ? -30.557 18.972 29.812 1.00 84.06 189 ASP A N 1
ATOM 1505 C CA . ASP A 1 189 ? -29.758 18.757 31.012 1.00 84.06 189 ASP A CA 1
ATOM 1506 C C . ASP A 1 189 ? -29.952 17.320 31.531 1.00 84.06 189 ASP A C 1
ATOM 1508 O O . ASP A 1 189 ? -31.020 16.941 32.017 1.00 84.06 189 ASP A O 1
ATOM 1512 N N . LYS A 1 190 ? -28.905 16.502 31.410 1.00 85.69 190 LYS A N 1
ATOM 1513 C CA . LYS A 1 190 ? -28.840 15.115 31.888 1.00 85.69 190 LYS A CA 1
ATOM 1514 C C . LYS A 1 190 ? -28.121 15.003 33.241 1.00 85.69 190 LYS A C 1
ATOM 1516 O O 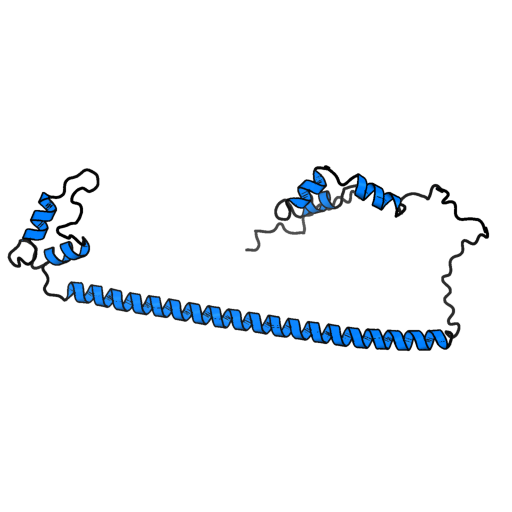. LYS A 1 190 ? -27.767 13.893 33.634 1.00 85.69 190 LYS A O 1
ATOM 1521 N N . THR A 1 191 ? -27.895 16.099 33.975 1.00 85.75 191 THR A N 1
ATOM 1522 C CA . THR A 1 191 ? -27.202 16.095 35.286 1.00 85.75 191 THR A CA 1
ATOM 1523 C C . THR A 1 191 ? -27.849 15.134 36.275 1.00 85.75 191 THR A C 1
ATOM 1525 O O . THR A 1 191 ? -27.183 14.235 36.783 1.00 85.75 191 THR A O 1
ATOM 1528 N N . LYS A 1 192 ? -29.172 15.220 36.449 1.00 84.62 192 LYS A N 1
ATOM 1529 C CA . LYS A 1 192 ? -29.915 14.326 37.354 1.00 84.62 192 LYS A CA 1
ATOM 1530 C C . LYS A 1 192 ? -29.851 12.860 36.925 1.00 84.62 192 LYS A C 1
ATOM 1532 O O . LYS A 1 192 ? -29.756 11.969 37.760 1.00 84.62 192 LYS A O 1
ATOM 1537 N N . PHE A 1 193 ? -29.889 12.603 35.617 1.00 85.50 193 PHE A N 1
ATOM 1538 C CA . PHE A 1 193 ? -29.796 11.248 35.073 1.00 85.50 193 PHE A CA 1
ATOM 1539 C C . PHE A 1 193 ? -28.407 10.644 35.307 1.00 85.50 193 PHE A C 1
ATOM 1541 O O . PHE A 1 193 ? -28.289 9.491 35.710 1.00 85.50 193 PHE A O 1
ATOM 1548 N N . LYS A 1 194 ? -27.352 11.444 35.135 1.00 86.31 194 LYS A N 1
ATOM 1549 C CA . LYS A 1 194 ? -25.977 11.049 35.438 1.00 86.31 194 LYS A CA 1
ATOM 1550 C C . LYS A 1 194 ? -25.771 10.772 36.925 1.00 86.31 194 LYS A C 1
ATOM 1552 O O . LYS A 1 194 ? -25.157 9.765 37.265 1.00 86.31 194 LYS A O 1
ATOM 1557 N N . GLU A 1 195 ? -26.280 11.632 37.804 1.00 86.62 195 GLU A N 1
ATOM 1558 C CA . GLU A 1 195 ? -26.241 11.405 39.255 1.00 86.62 195 GLU A CA 1
ATOM 1559 C C . GLU A 1 195 ? -26.963 10.115 39.638 1.00 86.62 195 GLU A C 1
ATOM 1561 O O . GLU A 1 195 ? -26.426 9.314 40.404 1.00 86.62 195 GLU A O 1
ATOM 1566 N N . LEU A 1 196 ? -28.135 9.874 39.044 1.00 87.75 196 LEU A N 1
ATOM 1567 C CA . LEU A 1 196 ? -28.888 8.644 39.238 1.00 87.75 196 LEU A CA 1
ATOM 1568 C C . LEU A 1 196 ? -28.063 7.428 38.797 1.00 87.75 196 LEU A C 1
ATOM 1570 O O . LEU A 1 196 ? -27.805 6.564 39.628 1.00 87.75 196 LEU A O 1
ATOM 1574 N N . LEU A 1 197 ? -27.547 7.388 37.566 1.00 86.50 197 LEU A N 1
ATOM 1575 C CA . LEU A 1 197 ? -26.714 6.277 37.082 1.00 86.50 197 LEU A CA 1
ATOM 1576 C C . LEU A 1 197 ? -25.486 6.033 37.969 1.00 86.50 197 LEU A C 1
ATOM 1578 O O . LEU A 1 197 ? -25.236 4.902 38.379 1.00 86.50 197 LEU A O 1
ATOM 1582 N N . LEU A 1 198 ?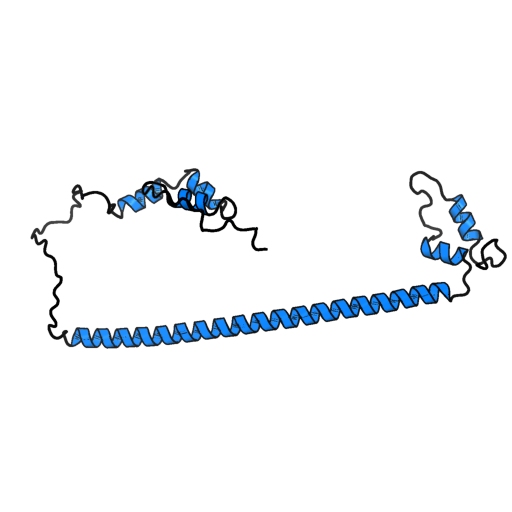 -24.758 7.088 38.344 1.00 86.56 198 LEU A N 1
ATOM 1583 C CA . LEU A 1 198 ? -23.616 6.977 39.256 1.00 86.56 198 LEU A CA 1
ATOM 1584 C C . LEU A 1 198 ? -24.020 6.449 40.639 1.00 86.56 198 LEU A C 1
ATOM 1586 O O . LEU A 1 198 ? -23.229 5.754 41.270 1.00 86.56 198 LEU A O 1
ATOM 1590 N N . SER A 1 199 ? -25.238 6.739 41.103 1.00 86.44 199 SER A N 1
ATOM 1591 C CA . SER A 1 199 ? -25.768 6.208 42.362 1.00 86.44 199 SER A CA 1
ATOM 1592 C C . SER A 1 199 ? -26.220 4.745 42.275 1.00 86.44 199 SER A C 1
ATOM 1594 O O . SER A 1 199 ? -26.304 4.090 43.315 1.00 86.44 199 SER A O 1
ATOM 1596 N N . LEU A 1 200 ? -26.537 4.238 41.076 1.00 86.00 200 LEU A N 1
ATOM 1597 C CA . LEU A 1 200 ? -26.872 2.829 40.824 1.00 86.00 200 LEU A CA 1
ATOM 1598 C C . LEU A 1 200 ? -25.626 1.959 40.593 1.00 86.00 200 LEU A C 1
ATOM 1600 O O . LEU A 1 200 ? -25.714 0.733 40.672 1.00 86.00 200 LEU A O 1
ATOM 1604 N N . LYS A 1 201 ? -24.469 2.584 40.354 1.00 84.00 201 LYS A N 1
ATOM 1605 C CA . LYS A 1 201 ? -23.169 1.922 40.224 1.00 84.00 201 LYS A CA 1
ATOM 1606 C C . LYS A 1 201 ? -22.896 1.000 41.425 1.00 84.00 201 LYS A C 1
ATOM 1608 O O . LYS A 1 201 ? -22.958 1.450 42.569 1.00 84.00 201 LYS A O 1
ATOM 1613 N N . GLY A 1 202 ? -22.589 -0.273 41.178 1.00 78.44 202 GLY A N 1
ATOM 1614 C CA . GLY A 1 202 ? -22.260 -1.267 42.210 1.00 78.44 202 GLY A CA 1
ATOM 1615 C C . GLY A 1 202 ? -23.407 -1.723 43.127 1.00 78.44 202 GLY A C 1
ATOM 1616 O O . GLY A 1 202 ? -23.162 -2.509 44.041 1.00 78.44 202 GLY A O 1
ATOM 1617 N N . LYS A 1 203 ? -24.653 -1.269 42.921 1.00 83.19 203 LYS A N 1
ATOM 1618 C CA . LYS A 1 203 ? -25.810 -1.750 43.696 1.00 83.19 203 LYS A CA 1
ATOM 1619 C C . LYS A 1 203 ? -26.401 -3.002 43.045 1.00 83.19 203 LYS A C 1
ATOM 1621 O O . LYS A 1 203 ? -27.079 -2.904 42.024 1.00 83.19 203 LYS A O 1
ATOM 1626 N N . ALA A 1 204 ? -26.160 -4.162 43.656 1.00 74.44 204 ALA A N 1
ATOM 1627 C CA . ALA A 1 204 ? -26.695 -5.449 43.202 1.00 74.44 204 ALA A CA 1
ATOM 1628 C C . ALA A 1 204 ? -28.219 -5.582 43.410 1.00 74.44 204 ALA A C 1
ATOM 1630 O O . ALA A 1 204 ? -28.886 -6.205 42.592 1.00 74.44 204 ALA A O 1
ATOM 1631 N N . ASP A 1 205 ? -28.777 -4.921 44.431 1.00 79.25 205 ASP A N 1
ATOM 1632 C CA . ASP A 1 205 ? -30.223 -4.925 44.732 1.00 79.25 205 ASP A CA 1
ATOM 1633 C C . ASP A 1 205 ? -31.027 -3.906 43.907 1.00 79.25 205 ASP A C 1
ATOM 1635 O O . ASP A 1 205 ? -32.237 -3.751 44.087 1.00 79.25 205 ASP A O 1
ATOM 1639 N N . ALA A 1 206 ? -30.369 -3.145 43.026 1.00 79.62 206 ALA A N 1
ATOM 1640 C CA . ALA A 1 206 ? -31.072 -2.184 42.192 1.00 79.62 206 ALA A CA 1
ATOM 1641 C C . ALA A 1 206 ? -31.958 -2.916 41.164 1.00 79.62 206 ALA A C 1
ATOM 1643 O O . ALA A 1 206 ? -31.548 -3.936 40.601 1.00 79.62 206 ALA A O 1
ATOM 1644 N N . PRO A 1 207 ? -33.163 -2.401 40.864 1.00 81.50 207 PRO A N 1
ATOM 1645 C CA . PRO A 1 207 ? -34.039 -3.019 39.877 1.00 81.50 207 PRO A CA 1
ATOM 1646 C C . PRO A 1 207 ? -33.319 -3.142 38.527 1.00 81.50 207 PRO A C 1
ATOM 1648 O O . PRO A 1 207 ? -32.706 -2.188 38.039 1.00 81.50 207 PRO A O 1
ATOM 1651 N N . GLY A 1 208 ? -33.357 -4.345 37.948 1.00 77.69 208 GLY A N 1
ATOM 1652 C CA . GLY A 1 208 ? -32.684 -4.663 36.686 1.00 77.69 208 GLY A CA 1
ATOM 1653 C C . GLY A 1 208 ? -31.161 -4.834 36.774 1.00 77.69 208 GLY A C 1
ATOM 1654 O O . GLY A 1 208 ? -30.527 -4.975 35.737 1.00 77.69 208 GLY A O 1
ATOM 1655 N N . ALA A 1 209 ? -30.552 -4.835 37.966 1.00 77.69 209 ALA A N 1
ATOM 1656 C CA . ALA A 1 209 ? -29.106 -5.028 38.126 1.00 77.69 209 ALA A CA 1
ATOM 1657 C C . ALA A 1 209 ? -28.640 -6.466 37.836 1.00 77.69 209 ALA A C 1
ATOM 1659 O O . ALA A 1 209 ? -27.566 -6.645 37.261 1.00 77.69 209 ALA A O 1
ATOM 1660 N N . ALA A 1 210 ? -29.453 -7.465 38.202 1.00 68.50 210 ALA A N 1
ATOM 1661 C CA . ALA A 1 210 ? -29.120 -8.891 38.119 1.00 68.50 210 ALA A CA 1
ATOM 1662 C C . ALA A 1 210 ? -29.210 -9.500 36.704 1.00 68.50 210 ALA A C 1
ATOM 1664 O O . ALA A 1 210 ? -28.833 -10.651 36.515 1.00 68.50 210 ALA A O 1
ATOM 1665 N N . GLY A 1 211 ? -29.660 -8.739 35.701 1.00 65.38 211 GLY A N 1
ATOM 1666 C CA . GLY A 1 211 ? -29.947 -9.298 34.378 1.00 65.38 211 GLY A CA 1
ATOM 1667 C C . GLY A 1 211 ? -31.226 -10.131 34.334 1.00 65.38 211 GLY A C 1
ATOM 1668 O O . GLY A 1 211 ? -31.779 -10.495 35.368 1.00 65.38 211 GLY A O 1
ATOM 1669 N N . TYR A 1 212 ? -31.721 -10.347 33.116 1.00 52.31 212 TYR A N 1
ATOM 1670 C CA . TYR A 1 212 ? -32.715 -11.373 32.795 1.00 52.31 212 TYR A CA 1
ATOM 1671 C C . TYR A 1 212 ? -31.992 -12.610 32.270 1.00 52.31 212 TYR A C 1
ATOM 1673 O O . TYR A 1 212 ? -30.946 -12.412 31.606 1.00 52.31 212 TYR A O 1
#

Foldseek 3Di:
DVPPDDDPVPPPCPPPVPDDPLVVVCVVPDPPPDDPVSVVVVVDPDCPVVVVVVCVVDPDPPDPDPDDDDDDDDDDDDDDDDPPDPDVPPPPPVVVVVVVVVVVVVVVVVVVVVVVVVVVVVVVVVVVVVVVVVVVVVVVVVVVVVVVVVVVVVVVVVVLVPPLWFPLQSVCVVVVLDPPDDQDDPNDRNPVVSVVSVVCGPDCPPVRRRDD

Secondary structure (DSSP, 8-state):
-TTSS--GGG------TTS-HHHHHHHHH-TTS--HHHHHHHTTSS-HHHHHHHHHHS--TTS--------PPP------------------HHHHHHHHHHHHHHHHHHHHHHHHHHHHHHHHHHHHHHHHHHHHHHHHHHHHHHHHHHHHHHHHHHHHHHS---HHHHHHHHTT--TTS--EETTEE-HHHHHHHHHHTT-TTSTTTT--

Radius of gyration: 42.24 Å; chains: 1; bounding box: 73×49×110 Å